Protein AF-0000000071015209 (afdb_homodimer)

Secondary structure (DSSP, 8-state):
------HHHHH-S-GGGEEEEE--SSTTGGGT--TT-EEEEESSSPP-TT-EEEEEETTEEEEEEEEEETTEEEEE-SSTT---EE--TTEEEEEEEEEEEEE--/------HHHHH-S-GGGEEEEE--SSTTGGGT--TT-EEEEESSSPP-TT-EEEEEETTEEEEEEEEEETTEEEEE-SSTT---EE--TTEEEEEEEEEEEEE--

Foldseek 3Di:
DPPDDDPVCVQCVDVVQKDKDADDDCQAPLVPAHHGKIWIWGQPDDDDQQFWFWKAAQNDIDTFGWHQDPNFIKGHGNDPPDDIGTDDPRMGTRTTTRDIGDDDD/DPPDDDVVCVQCVDVVQKDKDADDDCQAPLVPAHHGKIWIWGQPDDDDQQFWFWKQAQNDTDTFGWHQDPNFIKGHGNDPPDDIGTDDPRMGTRTTTRDIGDDDD

pLDDT: mean 95.68, std 7.59, range [41.22, 98.88]

Structure (mmCIF, N/CA/C/O backbone):
data_AF-0000000071015209-model_v1
#
loop_
_entity.id
_entity.type
_entity.pdbx_description
1 polymer 'Peptidase S24/S26A/S26B/S26C domain-containing protein'
#
loop_
_atom_site.group_PDB
_atom_site.id
_atom_site.type_symbol
_atom_site.label_atom_id
_atom_site.label_alt_id
_atom_site.label_comp_id
_atom_site.label_asym_id
_atom_site.label_entity_id
_atom_site.label_seq_id
_atom_site.pdbx_PDB_ins_code
_atom_site.Cartn_x
_atom_site.Cartn_y
_atom_site.Cartn_z
_atom_site.occupancy
_atom_site.B_iso_or_equiv
_atom_site.auth_seq_id
_atom_site.auth_comp_id
_atom_site.auth_asym_id
_atom_site.auth_atom_id
_atom_site.pdbx_PDB_model_num
ATOM 1 N N . MET A 1 1 ? -22.266 -6.984 -15.188 1 41.22 1 MET A N 1
ATOM 2 C CA . MET A 1 1 ? -20.875 -6.848 -15.617 1 41.22 1 MET A CA 1
ATOM 3 C C . MET A 1 1 ? -20.188 -5.715 -14.859 1 41.22 1 MET A C 1
ATOM 5 O O . MET A 1 1 ? -20.656 -4.574 -14.875 1 41.22 1 MET A O 1
ATOM 9 N N . GLU A 1 2 ? -19.547 -6.008 -13.82 1 56.75 2 GLU A N 1
ATOM 10 C CA . GLU A 1 2 ? -19.047 -4.938 -12.969 1 56.75 2 GLU A CA 1
ATOM 11 C C . GLU A 1 2 ? -18.094 -4.027 -13.727 1 56.75 2 GLU A C 1
ATOM 13 O O . GLU A 1 2 ? -17.297 -4.496 -14.547 1 56.75 2 GLU A O 1
ATOM 18 N N . GLU A 1 3 ? -18.5 -2.879 -14.086 1 66.44 3 GLU A N 1
ATOM 19 C CA . GLU A 1 3 ? -17.672 -1.894 -14.773 1 66.44 3 GLU A CA 1
ATOM 20 C C . GLU A 1 3 ? -16.234 -1.954 -14.297 1 66.44 3 GLU A C 1
ATOM 22 O O . GLU A 1 3 ? -15.969 -2.25 -13.125 1 66.44 3 GLU A O 1
ATOM 27 N N . PRO A 1 4 ? -15.375 -2.076 -15.344 1 83.44 4 PRO A N 1
ATOM 28 C CA . PRO A 1 4 ? -13.961 -2.094 -14.961 1 83.44 4 PRO A CA 1
ATOM 29 C C . PRO A 1 4 ? -13.586 -0.939 -14.039 1 83.44 4 PRO A C 1
ATOM 31 O O . PRO A 1 4 ? -14.133 0.16 -14.164 1 83.44 4 PRO A O 1
ATOM 34 N N . ILE A 1 5 ? -12.898 -1.193 -13 1 88.94 5 ILE A N 1
ATOM 35 C CA . ILE A 1 5 ? -12.469 -0.197 -12.023 1 88.94 5 ILE A CA 1
ATOM 36 C C . ILE A 1 5 ? -11.414 0.711 -12.641 1 88.94 5 ILE A C 1
ATOM 38 O O . ILE A 1 5 ? -10.453 0.232 -13.25 1 88.94 5 ILE A O 1
ATOM 42 N N . ASP A 1 6 ? -11.656 1.988 -12.648 1 91.38 6 ASP A N 1
ATOM 43 C CA . ASP A 1 6 ? -10.617 2.982 -12.914 1 91.38 6 ASP A CA 1
ATOM 44 C C . ASP A 1 6 ? -9.797 3.264 -11.664 1 91.38 6 ASP A C 1
ATOM 46 O O . ASP A 1 6 ? -10.219 4.023 -10.789 1 91.38 6 ASP A O 1
ATOM 50 N N . LEU A 1 7 ? -8.617 2.787 -11.633 1 93.62 7 LEU A N 1
ATOM 51 C CA . LEU A 1 7 ? -7.801 2.787 -10.422 1 93.62 7 LEU A CA 1
ATOM 52 C C . LEU A 1 7 ? -7.414 4.207 -10.031 1 93.62 7 LEU A C 1
ATOM 54 O O . LEU A 1 7 ? -7.406 4.547 -8.844 1 93.62 7 LEU A O 1
ATOM 58 N N . GLY A 1 8 ? -7.035 4.992 -11.008 1 93.31 8 GLY A N 1
ATOM 59 C CA . GLY A 1 8 ? -6.707 6.383 -10.727 1 93.31 8 GLY A CA 1
ATOM 60 C C . GLY A 1 8 ? -7.855 7.152 -10.102 1 93.31 8 GLY A C 1
ATOM 61 O O . GLY A 1 8 ? -7.676 7.824 -9.086 1 93.31 8 GLY A O 1
ATOM 62 N N . ALA A 1 9 ? -8.984 7.016 -10.75 1 93.56 9 ALA A N 1
ATOM 63 C CA . ALA A 1 9 ? -10.172 7.703 -10.234 1 93.56 9 ALA A CA 1
ATOM 64 C C . ALA A 1 9 ? -10.562 7.168 -8.867 1 93.56 9 ALA A C 1
ATOM 66 O O . ALA A 1 9 ? -11.039 7.918 -8.008 1 93.56 9 ALA A O 1
ATOM 67 N N . TRP A 1 10 ? -10.383 5.891 -8.711 1 95.44 10 TRP A N 1
ATOM 68 C CA . TRP A 1 10 ? -10.695 5.246 -7.441 1 95.44 10 TRP A CA 1
ATOM 69 C C . TRP A 1 10 ? -9.836 5.82 -6.316 1 95.44 10 TRP A C 1
ATOM 71 O O . TRP A 1 10 ? -10.336 6.078 -5.219 1 95.44 10 TRP A O 1
ATOM 81 N N . LEU A 1 11 ? -8.633 6.125 -6.625 1 95.19 11 LEU A N 1
ATOM 82 C CA . LEU A 1 11 ? -7.688 6.586 -5.617 1 95.19 11 LEU A CA 1
ATOM 83 C C . LEU A 1 11 ? -7.789 8.094 -5.426 1 95.19 11 LEU A C 1
ATOM 85 O O . LEU A 1 11 ? -7.609 8.602 -4.312 1 95.19 11 LEU A O 1
ATOM 89 N N . VAL A 1 12 ? -8.016 8.766 -6.48 1 95 12 VAL A N 1
ATOM 90 C CA . VAL A 1 12 ? -8.016 10.227 -6.461 1 95 12 VAL A CA 1
ATOM 91 C C . VAL A 1 12 ? -9.453 10.742 -6.594 1 95 12 VAL A C 1
ATOM 93 O O . VAL A 1 12 ? -9.883 11.117 -7.688 1 95 12 VAL A O 1
ATOM 96 N N . GLU A 1 13 ? -10.086 10.875 -5.582 1 92.44 13 GLU A N 1
ATOM 97 C CA . GLU A 1 13 ? -11.492 11.25 -5.566 1 92.44 13 GLU A CA 1
ATOM 98 C C . GLU A 1 13 ? -11.68 12.734 -5.863 1 92.44 13 GLU A C 1
ATOM 100 O O . GLU A 1 13 ? -12.664 13.133 -6.48 1 92.44 13 GLU A O 1
ATOM 105 N N . HIS A 1 14 ? -10.805 13.594 -5.41 1 93.88 14 HIS A N 1
ATOM 106 C CA . HIS A 1 14 ? -10.859 15.039 -5.617 1 93.88 14 HIS A CA 1
ATOM 107 C C . HIS A 1 14 ? -9.609 15.539 -6.324 1 93.88 14 HIS A C 1
ATOM 109 O O . HIS A 1 14 ? -8.773 16.203 -5.711 1 93.88 14 HIS A O 1
ATOM 115 N N . PRO A 1 15 ? -9.609 15.375 -7.648 1 94 15 PRO A N 1
ATOM 116 C CA . PRO A 1 15 ? -8.375 15.672 -8.375 1 94 15 PRO A CA 1
ATOM 117 C C . PRO A 1 15 ? -7.945 17.141 -8.242 1 94 15 PRO A C 1
ATOM 119 O O . PRO A 1 15 ? -6.75 17.422 -8.188 1 94 15 PRO A O 1
ATOM 122 N N . ALA A 1 16 ? -8.898 18.016 -8.125 1 94.88 16 ALA A N 1
ATOM 123 C CA . ALA A 1 16 ? -8.586 19.453 -8.078 1 94.88 16 ALA A CA 1
ATOM 124 C C . ALA A 1 16 ? -7.875 19.812 -6.781 1 94.88 16 ALA A C 1
ATOM 126 O O . ALA A 1 16 ? -7.164 20.828 -6.719 1 94.88 16 ALA A O 1
ATOM 127 N N . ALA A 1 17 ? -7.996 19 -5.805 1 96.69 17 ALA A N 1
ATOM 128 C CA . ALA A 1 17 ? -7.43 19.312 -4.492 1 96.69 17 ALA A CA 1
ATOM 129 C C . ALA A 1 17 ? -6.344 18.297 -4.117 1 96.69 17 ALA A C 1
ATOM 131 O O . ALA A 1 17 ? -5.836 18.328 -2.992 1 96.69 17 ALA A O 1
ATOM 132 N N . SER A 1 18 ? -5.98 17.391 -5.043 1 96 18 SER A N 1
ATOM 133 C CA . SER A 1 18 ? -5.098 16.281 -4.707 1 96 18 SER A CA 1
ATOM 134 C C . SER A 1 18 ? -3.797 16.344 -5.496 1 96 18 SER A C 1
ATOM 136 O O . SER A 1 18 ? -3.779 16.812 -6.637 1 96 18 SER A O 1
ATOM 138 N N . TYR A 1 19 ? -2.775 15.875 -4.887 1 96.06 19 TYR A N 1
ATOM 139 C CA . TYR A 1 19 ? -1.439 15.805 -5.469 1 96.06 19 TYR A CA 1
ATOM 140 C C . TYR A 1 19 ? -0.81 14.438 -5.227 1 96.06 19 TYR A C 1
ATOM 142 O O . TYR A 1 19 ? -1.048 13.812 -4.188 1 96.06 19 TYR A O 1
ATOM 150 N N . ILE A 1 20 ? -0.01 14.039 -6.176 1 97.31 20 ILE A N 1
ATOM 151 C CA . ILE A 1 20 ? 0.714 12.781 -6.043 1 97.31 20 ILE A CA 1
ATOM 152 C C . ILE A 1 20 ? 2.172 13.055 -5.684 1 97.31 20 ILE A C 1
ATOM 154 O O . ILE A 1 20 ? 2.812 13.922 -6.285 1 97.31 20 ILE A O 1
ATOM 158 N N . MET A 1 21 ? 2.635 12.352 -4.68 1 97 21 MET A N 1
ATOM 159 C CA . MET A 1 21 ? 4.016 12.516 -4.242 1 97 21 MET A CA 1
ATOM 160 C C . MET A 1 21 ? 4.691 11.164 -4.047 1 97 21 MET A C 1
ATOM 162 O O . MET A 1 21 ? 4.02 10.164 -3.764 1 97 21 MET A O 1
ATOM 166 N N . ARG A 1 22 ? 5.992 11.172 -4.168 1 97.38 22 ARG A N 1
ATOM 167 C CA . ARG A 1 22 ? 6.758 9.961 -3.918 1 97.38 22 ARG A CA 1
ATOM 168 C C . ARG A 1 22 ? 7.324 9.953 -2.502 1 97.38 22 ARG A C 1
ATOM 170 O O . ARG A 1 22 ? 7.918 10.938 -2.059 1 97.38 22 ARG A O 1
ATOM 177 N N . VAL A 1 23 ? 7.051 8.852 -1.841 1 98.25 23 VAL A N 1
ATOM 178 C CA . VAL A 1 23 ? 7.535 8.695 -0.474 1 98.25 23 VAL A CA 1
ATOM 179 C C . VAL A 1 23 ? 9.055 8.531 -0.479 1 98.25 23 VAL A C 1
ATOM 181 O O . VAL A 1 23 ? 9.602 7.812 -1.315 1 98.25 23 VAL A O 1
ATOM 184 N N . GLU A 1 24 ? 9.617 9.234 0.373 1 97.25 24 GLU A N 1
ATOM 185 C CA . GLU A 1 24 ? 11.055 9.102 0.582 1 97.25 24 GLU A CA 1
ATOM 186 C C . GLU A 1 24 ? 11.367 8.688 2.018 1 97.25 24 GLU A C 1
ATOM 188 O O . GLU A 1 24 ? 10.969 9.367 2.965 1 97.25 24 GLU A O 1
ATOM 193 N N . GLY A 1 25 ? 12.078 7.547 2.145 1 96.94 25 GLY A N 1
ATOM 194 C CA . GLY A 1 25 ? 12.492 7.09 3.459 1 96.94 25 GLY A CA 1
ATOM 195 C C . GLY A 1 25 ? 11.625 5.98 4.012 1 96.94 25 GLY A C 1
ATOM 196 O O . GLY A 1 25 ? 10.766 5.445 3.301 1 96.94 25 GLY A O 1
ATOM 197 N N . GLN A 1 26 ? 11.891 5.629 5.34 1 97.12 26 GLN A N 1
ATOM 198 C CA . GLN A 1 26 ? 11.281 4.426 5.883 1 97.12 26 GLN A CA 1
ATOM 199 C C . GLN A 1 26 ? 10.5 4.73 7.16 1 97.12 26 GLN A C 1
ATOM 201 O O . GLN A 1 26 ? 10.141 3.82 7.91 1 97.12 26 GLN A O 1
ATOM 206 N N . SER A 1 27 ? 10.25 5.984 7.359 1 98.38 27 SER A N 1
ATOM 207 C CA . SER A 1 27 ? 9.703 6.375 8.656 1 98.38 27 SER A CA 1
ATOM 208 C C . SER A 1 27 ? 8.266 5.879 8.812 1 98.38 27 SER A C 1
ATOM 210 O O . SER A 1 27 ? 7.727 5.879 9.922 1 98.38 27 SER A O 1
ATOM 212 N N . MET A 1 28 ? 7.652 5.438 7.777 1 98 28 MET A N 1
ATOM 213 C CA . MET A 1 28 ? 6.254 5.02 7.824 1 98 28 MET A CA 1
ATOM 214 C C . MET A 1 28 ? 6.113 3.549 7.457 1 98 28 MET A C 1
ATOM 216 O O . MET A 1 28 ? 5.004 3.061 7.246 1 98 28 MET A O 1
ATOM 220 N N . ALA A 1 29 ? 7.172 2.785 7.477 1 96.44 29 ALA A N 1
ATOM 221 C CA . ALA A 1 29 ? 7.195 1.404 7 1 96.44 29 ALA A CA 1
ATOM 222 C C . ALA A 1 29 ? 6.355 0.501 7.898 1 96.44 29 ALA A C 1
ATOM 224 O O . ALA A 1 29 ? 5.805 -0.504 7.441 1 96.44 29 ALA A O 1
ATOM 225 N N . GLY A 1 30 ? 6.176 0.89 9.125 1 94.94 30 GLY A N 1
ATOM 226 C CA . GLY A 1 30 ? 5.426 0.085 10.078 1 94.94 30 GLY A CA 1
ATOM 227 C C . GLY A 1 30 ? 3.953 -0.027 9.734 1 94.94 30 GLY A C 1
ATOM 228 O O . GLY A 1 30 ? 3.266 -0.927 10.219 1 94.94 30 GLY A O 1
ATOM 229 N N . VAL A 1 31 ? 3.475 0.908 8.906 1 94.44 31 VAL A N 1
ATOM 230 C CA . VAL A 1 31 ? 2.072 0.863 8.508 1 94.44 31 VAL A CA 1
ATOM 231 C C . VAL A 1 31 ? 1.97 0.551 7.016 1 94.44 31 VAL A C 1
ATOM 233 O O . VAL A 1 31 ? 0.932 0.792 6.395 1 94.44 31 VAL A O 1
ATOM 236 N N . GLY A 1 32 ? 3.035 0.154 6.469 1 94.12 32 GLY A N 1
ATOM 237 C CA . GLY A 1 32 ? 3.01 -0.34 5.102 1 94.12 32 GLY A CA 1
ATOM 238 C C . GLY A 1 32 ? 3.217 0.751 4.066 1 94.12 32 GLY A C 1
ATOM 239 O O . GLY A 1 32 ? 2.854 0.587 2.9 1 94.12 32 GLY A O 1
ATOM 240 N N . ILE A 1 33 ? 3.627 1.889 4.391 1 97.62 33 ILE A N 1
ATOM 241 C CA . ILE A 1 33 ? 4.031 2.934 3.457 1 97.62 33 ILE A CA 1
ATOM 242 C C . ILE A 1 33 ? 5.551 2.926 3.303 1 97.62 33 ILE A C 1
ATOM 244 O O . ILE A 1 33 ? 6.277 3.281 4.234 1 97.62 33 ILE A O 1
ATOM 248 N N . ASN A 1 34 ? 5.992 2.535 2.121 1 96.94 34 ASN A N 1
ATOM 249 C CA . ASN A 1 34 ? 7.41 2.246 1.909 1 96.94 34 ASN A CA 1
ATOM 250 C C . ASN A 1 34 ? 8.078 3.32 1.057 1 96.94 34 ASN A C 1
ATOM 252 O O . ASN A 1 34 ? 7.398 4.086 0.371 1 96.94 34 ASN A O 1
ATOM 256 N N . ASP A 1 35 ? 9.406 3.293 1.214 1 97.75 35 ASP A N 1
ATOM 257 C CA . ASP A 1 35 ? 10.195 4.145 0.331 1 97.75 35 ASP A CA 1
ATOM 258 C C . ASP A 1 35 ? 9.852 3.887 -1.134 1 97.75 35 ASP A C 1
ATOM 260 O O . ASP A 1 35 ? 9.75 2.734 -1.561 1 97.75 35 ASP A O 1
ATOM 264 N N . GLY A 1 36 ? 9.586 4.961 -1.889 1 97.25 36 GLY A N 1
ATOM 265 C CA . GLY A 1 36 ? 9.312 4.852 -3.312 1 97.25 36 GLY A CA 1
ATOM 266 C C . GLY A 1 36 ? 7.84 4.723 -3.635 1 97.25 36 GLY A C 1
ATOM 267 O O . GLY A 1 36 ? 7.43 4.895 -4.785 1 97.25 36 GLY A O 1
ATOM 268 N N . ASP A 1 37 ? 6.977 4.426 -2.604 1 97.94 37 ASP A N 1
ATOM 269 C CA . ASP A 1 37 ? 5.531 4.418 -2.822 1 97.94 37 ASP A CA 1
ATOM 270 C C . ASP A 1 37 ? 5.047 5.77 -3.338 1 97.94 37 ASP A C 1
ATOM 272 O O . ASP A 1 37 ? 5.695 6.793 -3.119 1 97.94 37 ASP A O 1
ATOM 276 N N . LEU A 1 38 ? 3.961 5.75 -4.094 1 98.25 38 LEU A N 1
ATOM 277 C CA . LEU A 1 38 ? 3.26 7 -4.367 1 98.25 38 LEU A CA 1
ATOM 278 C C . LEU A 1 38 ? 2.096 7.191 -3.4 1 98.25 38 LEU A C 1
ATOM 280 O O . LEU A 1 38 ? 1.415 6.23 -3.043 1 98.25 38 LEU A O 1
ATOM 284 N N . ILE A 1 39 ? 1.934 8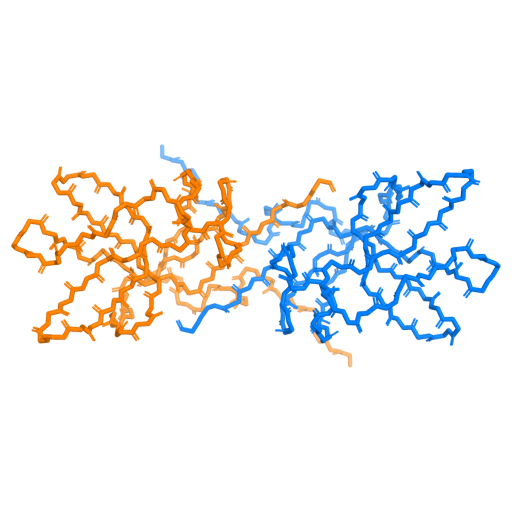.398 -2.979 1 98.31 39 ILE A N 1
ATOM 285 C CA . ILE A 1 39 ? 0.805 8.742 -2.119 1 98.31 39 ILE A CA 1
ATOM 286 C C . ILE A 1 39 ? -0.043 9.82 -2.789 1 98.31 39 ILE A C 1
ATOM 288 O O . ILE A 1 39 ? 0.469 10.625 -3.57 1 98.31 39 ILE A O 1
ATOM 292 N N . VAL A 1 40 ? -1.309 9.766 -2.557 1 98.31 40 VAL A N 1
ATOM 293 C CA . VAL A 1 40 ? -2.244 10.82 -2.934 1 98.31 40 VAL A CA 1
ATOM 294 C C . VAL A 1 40 ? -2.506 11.734 -1.735 1 98.31 40 VAL A C 1
ATOM 296 O O . VAL A 1 40 ? -2.986 11.281 -0.695 1 98.31 40 VAL A O 1
ATOM 299 N N . VAL A 1 41 ? -2.189 12.992 -1.882 1 98.38 41 VAL A N 1
ATOM 300 C CA . VAL A 1 41 ? -2.332 13.969 -0.804 1 98.38 41 VAL A CA 1
ATOM 301 C C . VAL A 1 41 ? -3.471 14.93 -1.125 1 98.38 41 VAL A C 1
ATOM 303 O O . VAL A 1 41 ? -3.463 15.586 -2.172 1 98.38 41 VAL A O 1
ATOM 306 N N . ASN A 1 42 ? -4.457 14.961 -0.294 1 98.5 42 ASN A N 1
ATOM 307 C CA . ASN A 1 42 ? -5.586 15.875 -0.427 1 98.5 42 ASN A CA 1
ATOM 308 C C . ASN A 1 42 ? -5.422 17.094 0.47 1 98.5 42 ASN A C 1
ATOM 310 O O . ASN A 1 42 ? -5.426 16.984 1.696 1 98.5 42 ASN A O 1
ATOM 314 N N . ARG A 1 43 ? -5.309 18.219 -0.051 1 97.56 43 ARG A N 1
ATOM 315 C CA . ARG A 1 43 ? -5.047 19.453 0.693 1 97.56 43 ARG A CA 1
ATOM 316 C C . ARG A 1 43 ? -6.336 20.031 1.261 1 97.56 43 ARG A C 1
ATOM 318 O O . ARG A 1 43 ? -6.297 20.906 2.133 1 97.56 43 ARG A O 1
ATOM 325 N N . ALA A 1 44 ? -7.434 19.578 0.7 1 97.62 44 ALA A N 1
ATOM 326 C CA . ALA A 1 44 ? -8.719 20.109 1.144 1 97.62 44 ALA A CA 1
ATOM 327 C C . ALA A 1 44 ? -9.242 19.359 2.355 1 97.62 44 ALA A C 1
ATOM 329 O O . ALA A 1 44 ? -10.141 19.828 3.057 1 97.62 44 ALA A O 1
ATOM 330 N N . LYS A 1 45 ? -8.789 18.188 2.566 1 97.69 45 LYS A N 1
ATOM 331 C CA . LYS A 1 45 ? -9.242 17.359 3.684 1 97.69 45 LYS A CA 1
ATOM 332 C C . LYS A 1 45 ? -8.656 17.844 5.004 1 97.69 45 LYS A C 1
ATOM 334 O O . LYS A 1 45 ? -7.457 18.125 5.094 1 97.69 45 LYS A O 1
ATOM 339 N N . LYS A 1 46 ? -9.469 18.031 6.008 1 97.56 46 LYS A N 1
ATOM 340 C CA . LYS A 1 46 ? -9.031 18.484 7.324 1 97.56 46 LYS A CA 1
ATOM 341 C C . LYS A 1 46 ? -8.203 17.422 8.031 1 97.56 46 LYS A C 1
ATOM 343 O O . LYS A 1 46 ? -8.648 16.281 8.195 1 97.56 46 LYS A O 1
ATOM 348 N N . PRO A 1 47 ? -7.031 17.812 8.43 1 98.25 47 PRO A N 1
ATOM 349 C CA . PRO A 1 47 ? -6.23 16.844 9.195 1 98.25 47 PRO A CA 1
ATOM 350 C C . PRO A 1 47 ? -6.805 16.562 10.578 1 98.25 47 PRO A C 1
ATOM 352 O O . PRO A 1 47 ? -7.062 17.5 11.344 1 98.25 47 PRO A O 1
ATOM 355 N N . ARG A 1 48 ? -7.02 15.359 10.875 1 98.12 48 ARG A N 1
ATOM 356 C CA . ARG A 1 48 ? -7.488 14.93 12.188 1 98.12 48 ARG A CA 1
ATOM 357 C C . ARG A 1 48 ? -6.527 13.93 12.812 1 98.12 48 ARG A C 1
ATOM 359 O O . AR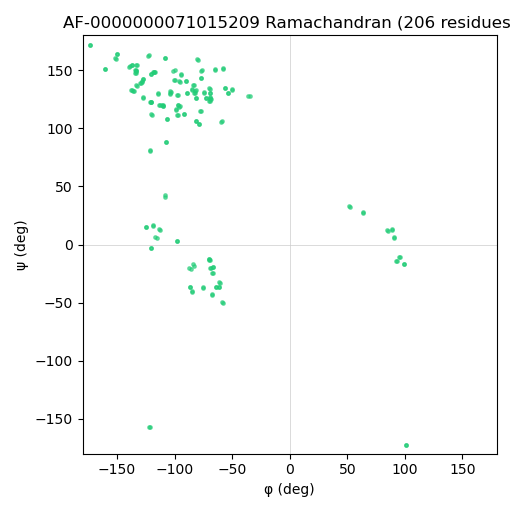G A 1 48 ? -5.727 13.305 12.109 1 98.12 48 ARG A O 1
ATOM 366 N N . SER A 1 49 ? -6.727 13.805 14.148 1 98.31 49 SER A N 1
ATOM 367 C CA . SER A 1 49 ? -5.895 12.82 14.844 1 98.31 49 SER A CA 1
ATOM 368 C C . SER A 1 49 ? -6.039 11.438 14.219 1 98.31 49 SER A C 1
ATOM 370 O O . SER A 1 49 ? -7.148 11 13.914 1 98.31 49 SER A O 1
ATOM 372 N N . GLY A 1 50 ? -4.938 10.773 14.008 1 98.19 50 GLY A N 1
ATOM 373 C CA . GLY A 1 50 ? -4.93 9.461 13.391 1 98.19 50 GLY A CA 1
ATOM 374 C C . GLY A 1 50 ? -4.59 9.5 11.906 1 98.19 50 GLY A C 1
ATOM 375 O O . GLY A 1 50 ? -4.184 8.484 11.336 1 98.19 50 GLY A O 1
ATOM 376 N N . ALA A 1 51 ? -4.68 10.664 11.273 1 98.62 51 ALA A N 1
ATOM 377 C CA . ALA A 1 51 ? -4.438 10.797 9.836 1 98.62 51 ALA A CA 1
ATOM 378 C C . ALA A 1 51 ? -2.943 10.781 9.531 1 98.62 51 ALA A C 1
ATOM 380 O O . ALA A 1 51 ? -2.137 11.266 10.328 1 98.62 51 ALA A O 1
ATOM 381 N N . VAL A 1 52 ? -2.648 10.172 8.445 1 98.81 52 VAL A N 1
ATOM 382 C CA . VAL A 1 52 ? -1.312 10.352 7.887 1 98.81 52 VAL A CA 1
ATOM 383 C C . VAL A 1 52 ? -1.254 11.648 7.09 1 98.81 52 VAL A C 1
ATOM 385 O O . VAL A 1 52 ? -2.141 11.93 6.281 1 98.81 52 VAL A O 1
ATOM 388 N N . VAL A 1 53 ? -0.166 12.469 7.355 1 98.88 53 VAL A N 1
ATOM 389 C CA . VAL A 1 53 ? -0.125 13.797 6.754 1 98.88 53 VAL A CA 1
ATOM 390 C C . VAL A 1 53 ? 1.259 14.055 6.16 1 98.88 53 VAL A C 1
ATOM 392 O O . VAL A 1 53 ? 2.246 13.453 6.594 1 98.88 53 VAL A O 1
ATOM 395 N N . VAL A 1 54 ? 1.251 14.836 5.164 1 98.75 54 VAL A N 1
ATOM 396 C CA . VAL A 1 54 ? 2.469 15.523 4.746 1 98.75 54 VAL A CA 1
ATOM 397 C C . VAL A 1 54 ? 2.586 16.859 5.473 1 98.75 54 VAL A C 1
ATOM 399 O O . VAL A 1 54 ? 1.634 17.641 5.496 1 98.75 54 VAL A O 1
ATOM 402 N N . ALA A 1 55 ? 3.75 17.094 6.055 1 98.75 55 ALA A N 1
ATOM 403 C CA . ALA A 1 55 ? 3.971 18.344 6.793 1 98.75 55 ALA A CA 1
ATOM 404 C C . ALA A 1 55 ? 5.309 18.969 6.418 1 98.75 55 ALA A C 1
ATOM 406 O O . ALA A 1 55 ? 6.23 18.281 5.992 1 98.75 55 ALA A O 1
ATOM 407 N N . LEU A 1 56 ? 5.363 20.25 6.484 1 98.12 56 LEU A N 1
ATOM 408 C CA . LEU A 1 56 ? 6.609 21 6.395 1 98.12 56 LEU A CA 1
ATOM 409 C C . LEU A 1 56 ? 7.156 21.312 7.781 1 98.12 56 LEU A C 1
ATOM 411 O O . LEU A 1 56 ? 6.477 21.953 8.594 1 98.12 56 LEU A O 1
ATOM 415 N N . VAL A 1 57 ? 8.359 20.797 8.047 1 97.5 57 VAL A N 1
ATOM 416 C CA . VAL A 1 57 ? 9.016 21 9.336 1 97.5 57 VAL A CA 1
ATOM 417 C C . VAL A 1 57 ? 10.359 21.703 9.125 1 97.5 57 VAL A C 1
ATOM 419 O O . VAL A 1 57 ? 11.297 21.109 8.578 1 97.5 57 VAL A O 1
ATOM 422 N N . HIS A 1 58 ? 10.414 22.922 9.586 1 94.06 58 HIS A N 1
ATOM 423 C CA . HIS A 1 58 ? 11.609 23.734 9.375 1 94.06 58 HIS A CA 1
ATOM 424 C C . HIS A 1 58 ? 12.016 23.75 7.902 1 94.06 58 HIS A C 1
ATOM 426 O O . HIS A 1 58 ? 13.188 23.547 7.57 1 94.06 58 HIS A O 1
ATOM 432 N N . GLY A 1 59 ? 11.031 23.688 7.055 1 91.31 59 GLY A N 1
ATOM 433 C CA . GLY A 1 59 ? 11.258 23.812 5.625 1 91.31 59 GLY A CA 1
ATOM 434 C C . GLY A 1 59 ? 11.398 22.484 4.922 1 91.31 59 GLY A C 1
ATOM 435 O O . GLY A 1 59 ? 11.445 22.422 3.689 1 91.31 59 GLY A O 1
ATOM 436 N N . ASP A 1 60 ? 11.508 21.453 5.727 1 95.25 60 ASP A N 1
ATOM 437 C CA . ASP A 1 60 ? 11.641 20.125 5.133 1 95.25 60 ASP A CA 1
ATOM 438 C C . ASP A 1 60 ? 10.312 19.375 5.152 1 95.25 60 ASP A C 1
ATOM 440 O O . ASP A 1 60 ? 9.562 19.453 6.129 1 95.25 60 ASP A O 1
ATOM 444 N N . ARG A 1 61 ? 10.062 18.672 4.117 1 97.12 61 ARG A N 1
ATOM 445 C CA . ARG A 1 61 ? 8.82 17.891 4.02 1 97.12 61 ARG A CA 1
ATOM 446 C C . ARG A 1 61 ? 8.953 16.562 4.734 1 97.12 61 ARG A C 1
ATOM 448 O O . ARG A 1 61 ? 9.992 15.898 4.648 1 97.12 61 ARG A O 1
ATOM 455 N N . THR A 1 62 ? 7.922 16.156 5.477 1 98.12 62 THR A N 1
ATOM 456 C CA . THR A 1 62 ? 7.922 14.867 6.145 1 98.12 62 THR A CA 1
ATOM 457 C C . THR A 1 62 ? 6.543 14.211 6.059 1 98.12 62 THR A C 1
ATOM 459 O O . THR A 1 62 ? 5.539 14.898 5.855 1 98.12 62 THR A O 1
ATOM 462 N N . LEU A 1 63 ? 6.535 12.953 6.102 1 98.81 63 LEU A N 1
ATOM 463 C CA . LEU A 1 63 ? 5.34 12.117 6.16 1 98.81 63 LEU A CA 1
ATOM 464 C C . LEU A 1 63 ? 5.211 11.445 7.527 1 98.81 63 LEU A C 1
ATOM 466 O O . LEU A 1 63 ? 6.117 10.734 7.961 1 98.81 63 LEU A O 1
ATOM 470 N N . LYS A 1 64 ? 4.129 11.711 8.258 1 98.81 64 LYS A N 1
ATOM 471 C CA . LYS A 1 64 ? 3.943 11.188 9.609 1 98.81 64 LYS A CA 1
ATOM 472 C C . LYS A 1 64 ? 2.463 10.992 9.922 1 98.81 64 LYS A C 1
ATOM 474 O O . LYS A 1 64 ? 1.598 11.508 9.211 1 98.81 64 LYS A O 1
ATOM 479 N N . ARG A 1 65 ? 2.227 10.258 10.922 1 98.81 65 ARG A N 1
ATOM 480 C CA . ARG A 1 65 ? 0.888 10.195 11.5 1 98.81 65 ARG A CA 1
ATOM 481 C C . ARG A 1 65 ? 0.645 11.359 12.453 1 98.81 65 ARG A C 1
ATOM 483 O O . ARG A 1 65 ? 1.473 11.641 13.32 1 98.81 65 ARG A O 1
ATOM 490 N N . LEU A 1 66 ? -0.491 12.039 12.266 1 98.88 66 LEU A N 1
ATOM 491 C CA . LEU A 1 66 ? -0.908 13.086 13.188 1 98.88 66 LEU A CA 1
ATOM 492 C C . LEU A 1 66 ? -1.594 12.492 14.414 1 98.88 66 LEU A C 1
ATOM 494 O O . LEU A 1 66 ? -2.494 11.656 14.281 1 98.88 66 LEU A O 1
ATOM 498 N N . ARG A 1 67 ? -1.116 12.844 15.555 1 98.75 67 ARG A N 1
ATOM 499 C CA . ARG A 1 67 ? -1.732 12.398 16.797 1 98.75 67 ARG A CA 1
ATOM 500 C C . ARG A 1 67 ? -2.008 13.578 17.719 1 98.75 67 ARG A C 1
ATOM 502 O O . ARG A 1 67 ? -1.199 14.508 17.812 1 98.75 67 ARG A O 1
ATOM 509 N N . TYR A 1 68 ? -3.115 13.5 18.344 1 98.56 68 TYR A N 1
ATOM 510 C CA . TYR A 1 68 ? -3.445 14.477 19.375 1 98.56 68 TYR A CA 1
ATOM 511 C C . TYR A 1 68 ? -3.346 13.852 20.766 1 98.56 68 TYR A C 1
ATOM 513 O O . TYR A 1 68 ? -4.176 13.016 21.141 1 98.56 68 TYR A O 1
ATOM 521 N N . VAL A 1 69 ? -2.346 14.227 21.484 1 97.06 69 VAL A N 1
ATOM 522 C CA . VAL A 1 69 ? -2.062 13.688 22.812 1 97.06 69 VAL A CA 1
ATOM 523 C C . VAL A 1 69 ? -1.671 14.812 23.766 1 97.06 69 VAL A C 1
ATOM 525 O O . VAL A 1 69 ? -0.837 15.656 23.422 1 97.06 69 VAL A O 1
ATOM 528 N N . GLY A 1 70 ? -2.266 14.812 24.938 1 96.62 70 GLY A N 1
ATOM 529 C CA . GLY A 1 70 ? -1.905 15.797 25.938 1 96.62 70 GLY A CA 1
ATOM 530 C C . GLY A 1 70 ? -2.225 17.219 25.516 1 96.62 70 GLY A C 1
ATOM 531 O O . GLY A 1 70 ? -1.442 18.141 25.766 1 96.62 70 GLY A O 1
ATOM 532 N N . GLY A 1 71 ? -3.092 17.391 24.766 1 97.06 71 GLY A N 1
ATOM 533 C CA . GLY A 1 71 ? -3.531 18.719 24.375 1 97.06 71 GLY A CA 1
ATOM 534 C C . GLY A 1 71 ? -2.711 19.297 23.234 1 97.06 71 GLY A C 1
ATOM 535 O O . GLY A 1 71 ? -2.781 20.5 22.984 1 97.06 71 GLY A O 1
ATOM 536 N N . ARG A 1 72 ? -1.939 18.406 22.656 1 97.88 72 ARG A N 1
ATOM 537 C CA . ARG A 1 72 ? -1.087 18.859 21.562 1 97.88 72 ARG A CA 1
ATOM 538 C C . ARG A 1 72 ? -1.094 17.875 20.406 1 97.88 72 ARG A C 1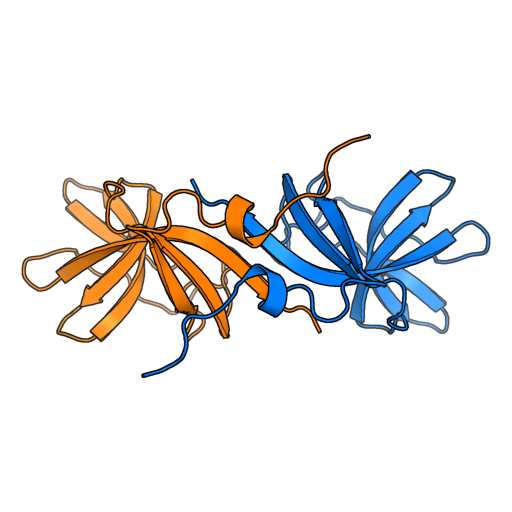
ATOM 540 O O . ARG A 1 72 ? -1.362 16.688 20.609 1 97.88 72 ARG A O 1
ATOM 547 N N . HIS A 1 73 ? -0.799 18.484 19.234 1 98.5 73 HIS A N 1
ATOM 548 C CA . HIS A 1 73 ? -0.605 17.625 18.062 1 98.5 73 HIS A CA 1
ATOM 549 C C . HIS A 1 73 ? 0.855 17.219 17.922 1 98.5 73 HIS A C 1
ATOM 551 O O . HIS A 1 73 ? 1.761 18.016 18.172 1 98.5 73 HIS A O 1
ATOM 557 N N . TRP A 1 74 ? 0.979 16 17.547 1 98.88 74 TRP A N 1
ATOM 558 C CA . TRP A 1 74 ? 2.291 15.414 17.281 1 98.88 74 TRP A CA 1
ATOM 559 C C . TRP A 1 74 ? 2.328 14.758 15.898 1 98.88 74 TRP A C 1
ATOM 561 O O . TRP A 1 74 ? 1.323 14.211 15.438 1 98.88 74 TRP A O 1
ATOM 571 N N . LEU A 1 75 ? 3.434 14.867 15.219 1 98.81 75 LEU A N 1
ATOM 572 C CA . LEU A 1 75 ? 3.748 14.055 14.047 1 98.81 75 LEU A CA 1
ATOM 573 C C . LEU A 1 75 ? 4.527 12.805 14.453 1 98.81 75 LEU A C 1
ATOM 575 O O . LEU A 1 75 ? 5.688 12.898 14.859 1 98.81 75 LEU A O 1
ATOM 579 N N . VAL A 1 76 ? 3.914 11.703 14.312 1 98.75 76 VAL A N 1
ATOM 580 C CA . VAL A 1 76 ? 4.461 10.469 14.867 1 98.75 76 VAL A CA 1
ATOM 581 C C . VAL A 1 76 ? 4.871 9.523 13.742 1 98.75 76 VAL A C 1
ATOM 583 O O . VAL A 1 76 ? 4.047 9.172 12.891 1 98.75 76 VAL A O 1
ATOM 586 N N . PRO A 1 77 ? 6.164 9.133 13.664 1 98.69 77 PRO A N 1
ATOM 587 C CA . PRO A 1 77 ? 6.562 8.094 12.711 1 98.69 77 PRO A CA 1
ATOM 588 C C . PRO A 1 77 ? 5.945 6.734 13.023 1 98.69 77 PRO A C 1
ATOM 590 O O . PRO A 1 77 ? 5.559 6.48 14.164 1 98.69 77 PRO A O 1
ATOM 593 N N . GLU A 1 78 ? 5.73 5.934 11.984 1 97.44 78 GLU A N 1
ATOM 594 C CA . GLU A 1 78 ? 5.215 4.582 12.164 1 97.44 78 GLU A CA 1
ATOM 595 C C . GLU A 1 78 ? 6.297 3.539 11.891 1 97.44 78 GLU A C 1
ATOM 597 O O . GLU A 1 78 ? 6.062 2.578 11.148 1 97.44 78 GLU A O 1
ATOM 602 N N . ALA A 1 79 ? 7.5 3.754 12.352 1 97.44 79 ALA A N 1
ATOM 603 C CA . ALA A 1 79 ? 8.648 2.848 12.328 1 97.44 79 ALA A CA 1
ATOM 604 C C . ALA A 1 79 ? 9.594 3.131 13.484 1 97.44 79 ALA A C 1
ATOM 606 O O . ALA A 1 79 ? 9.602 4.234 14.031 1 97.44 79 ALA A O 1
ATOM 607 N N . ASP A 1 80 ? 10.367 2.189 13.766 1 96.06 80 ASP A N 1
ATOM 608 C CA . ASP A 1 80 ? 11.336 2.354 14.852 1 96.06 80 ASP A CA 1
ATOM 609 C C . ASP A 1 80 ? 12.523 3.211 14.406 1 96.06 80 ASP A C 1
ATOM 611 O O . ASP A 1 80 ? 12.867 3.229 13.227 1 96.06 80 ASP A O 1
ATOM 615 N N . GLY A 1 81 ? 13.039 3.895 15.359 1 96.75 81 GLY A N 1
ATOM 616 C CA . GLY A 1 81 ? 14.273 4.617 15.078 1 96.75 81 GLY A CA 1
ATOM 617 C C . GLY A 1 81 ? 14.031 6.035 14.586 1 96.75 81 GLY A C 1
ATOM 618 O O . GLY A 1 81 ? 14.953 6.699 14.117 1 96.75 81 GLY A O 1
ATOM 619 N N . PHE A 1 82 ? 12.836 6.441 14.609 1 97.44 82 PHE A N 1
ATOM 620 C CA . PHE A 1 82 ? 12.484 7.793 14.188 1 97.44 82 PHE A CA 1
ATOM 621 C C . PHE A 1 82 ? 11.859 8.57 15.344 1 97.44 82 PHE A C 1
ATOM 623 O O . PHE A 1 82 ? 11.133 8.008 16.156 1 97.44 82 PHE A O 1
ATOM 630 N N . ASP A 1 83 ? 12.07 9.852 15.352 1 96.5 83 ASP A N 1
ATOM 631 C CA . ASP A 1 83 ? 11.562 10.68 16.438 1 96.5 83 ASP A CA 1
ATOM 632 C C . ASP A 1 83 ? 10.203 11.281 16.078 1 96.5 83 ASP A C 1
ATOM 634 O O . ASP A 1 83 ? 9.945 11.57 14.906 1 96.5 83 ASP A O 1
ATOM 638 N N . GLN A 1 84 ? 9.445 11.406 17.109 1 98.12 84 GLN A N 1
ATOM 639 C CA . GLN A 1 84 ? 8.234 12.195 16.906 1 98.12 84 GLN A CA 1
ATOM 640 C C . GLN A 1 84 ? 8.531 13.688 16.969 1 98.12 84 GLN A C 1
ATOM 642 O O . GLN A 1 84 ? 9.562 14.102 17.516 1 98.12 84 GLN A O 1
ATOM 647 N N . ILE A 1 85 ? 7.648 14.477 16.406 1 98.31 85 ILE A N 1
ATOM 648 C CA . ILE A 1 85 ? 7.852 15.914 16.297 1 98.31 85 ILE A CA 1
ATOM 649 C C . ILE A 1 85 ? 6.633 16.641 16.859 1 98.31 85 ILE A C 1
ATOM 651 O O . ILE A 1 85 ? 5.5 16.375 16.469 1 98.31 85 ILE A O 1
ATOM 655 N N . LEU A 1 86 ? 6.816 17.547 17.781 1 98.44 86 LEU A N 1
ATOM 656 C CA . LEU A 1 86 ? 5.738 18.391 18.266 1 98.44 86 LEU A CA 1
ATOM 657 C C . LEU A 1 86 ? 5.293 19.375 17.188 1 98.44 86 LEU A C 1
ATOM 659 O O . LEU A 1 86 ? 6.129 20 16.531 1 98.44 86 LEU A O 1
ATOM 663 N N . VAL A 1 87 ? 3.977 19.422 16.984 1 98.38 87 VAL A N 1
ATOM 664 C CA . VAL A 1 87 ? 3.455 20.422 16.047 1 98.38 87 VAL A CA 1
ATOM 665 C C . VAL A 1 87 ? 3.395 21.781 16.719 1 98.38 87 VAL A C 1
ATOM 667 O O . VAL A 1 87 ? 2.529 22.031 17.562 1 98.38 87 VAL A O 1
ATOM 670 N N . ASP A 1 88 ? 4.32 22.609 16.375 1 97.31 88 ASP A N 1
ATOM 671 C CA . ASP A 1 88 ? 4.355 23.969 16.891 1 97.31 88 ASP A CA 1
ATOM 672 C C . ASP A 1 88 ? 4.316 25 15.766 1 97.31 88 ASP A C 1
ATOM 674 O O . ASP A 1 88 ? 3.785 24.719 14.688 1 97.31 88 ASP A O 1
ATOM 678 N N . GLU A 1 89 ? 4.77 26.172 15.992 1 96.38 89 GLU A N 1
ATOM 679 C CA . GLU A 1 89 ? 4.66 27.266 15.023 1 96.38 89 GLU A CA 1
ATOM 680 C C . GLU A 1 89 ? 5.574 27.031 13.828 1 96.38 89 GLU A C 1
ATOM 682 O O . GLU A 1 89 ? 5.445 27.688 12.797 1 96.38 89 GLU A O 1
ATOM 687 N N . HIS A 1 90 ? 6.465 26.094 13.961 1 96.5 90 HIS A N 1
ATOM 688 C CA . HIS A 1 90 ? 7.418 25.828 12.891 1 96.5 90 HIS A CA 1
ATOM 689 C C . HIS A 1 90 ? 6.965 24.656 12.031 1 96.5 90 HIS A C 1
ATOM 691 O O . HIS A 1 90 ? 7.68 24.234 11.125 1 96.5 90 HIS A O 1
ATOM 697 N N . VAL A 1 91 ? 5.832 24.156 12.336 1 98.19 91 VAL A N 1
ATOM 698 C CA . VAL A 1 91 ? 5.285 23 11.609 1 98.19 91 VAL A CA 1
ATOM 699 C C . VAL A 1 91 ? 4.023 23.422 10.867 1 98.19 91 VAL A C 1
ATOM 701 O O . VAL A 1 91 ? 3.15 24.094 11.43 1 98.19 91 VAL A O 1
ATOM 704 N N . GLU A 1 92 ? 3.945 23.109 9.586 1 97.81 92 GLU A N 1
ATOM 705 C CA . GLU A 1 92 ? 2.748 23.312 8.781 1 97.81 92 GLU A CA 1
ATOM 706 C C . GLU A 1 92 ? 2.244 21.984 8.195 1 97.81 92 GLU A C 1
ATOM 708 O O . GLU A 1 92 ? 2.994 21.266 7.535 1 97.81 92 GLU A O 1
ATOM 713 N N . ILE A 1 93 ? 1.043 21.656 8.477 1 98.31 93 ILE A N 1
ATOM 714 C CA . ILE A 1 93 ? 0.425 20.5 7.84 1 98.31 93 ILE A CA 1
ATOM 715 C C . ILE A 1 93 ? -0.004 20.859 6.418 1 98.31 93 ILE A C 1
ATOM 717 O O . ILE A 1 93 ? -0.879 21.719 6.23 1 98.31 93 ILE A O 1
ATOM 721 N N . TRP A 1 94 ? 0.606 20.234 5.484 1 97.94 94 TRP A N 1
ATOM 722 C CA . TRP A 1 94 ? 0.422 20.594 4.086 1 97.94 94 TRP A CA 1
ATOM 723 C C . TRP A 1 94 ? -0.816 19.906 3.506 1 97.94 94 TRP A C 1
ATOM 725 O O . TRP A 1 94 ? -1.562 20.516 2.736 1 97.94 94 TRP A O 1
ATOM 735 N N . GLY A 1 95 ? -1.03 18.594 3.881 1 98.56 95 GLY A N 1
ATOM 736 C CA . GLY A 1 95 ? -2.18 17.859 3.381 1 98.56 95 GLY A CA 1
ATOM 737 C C . GLY A 1 95 ? -2.336 16.5 4.023 1 98.56 95 GLY A C 1
ATOM 738 O O . GLY A 1 95 ? -1.456 16.047 4.758 1 98.56 95 GLY A O 1
ATOM 739 N N . VAL A 1 96 ? -3.547 15.844 3.695 1 98.81 96 VAL A N 1
ATOM 740 C CA . VAL A 1 96 ? -3.877 14.531 4.246 1 98.81 96 VAL A CA 1
ATOM 741 C C . VAL A 1 96 ? -3.678 13.461 3.178 1 98.81 96 VAL A C 1
ATOM 743 O O . VAL A 1 96 ? -4.098 13.633 2.031 1 98.81 96 VAL A O 1
ATOM 746 N N . VAL A 1 97 ? -2.947 12.422 3.598 1 98.81 97 VAL A N 1
ATOM 747 C CA . VAL A 1 97 ? -2.793 11.297 2.68 1 98.81 97 VAL A CA 1
ATOM 748 C C . VAL A 1 97 ? -4.102 10.516 2.596 1 98.81 97 VAL A C 1
ATOM 750 O O . VAL A 1 97 ? -4.598 10.016 3.607 1 98.81 97 VAL A O 1
ATOM 753 N N . VAL A 1 98 ? -4.582 10.336 1.317 1 98.56 98 VAL A N 1
ATOM 754 C CA . VAL A 1 98 ? -5.879 9.688 1.167 1 98.56 98 VAL A CA 1
ATOM 755 C C . VAL A 1 98 ? -5.734 8.422 0.334 1 98.56 98 VAL A C 1
ATOM 757 O O . VAL A 1 98 ? -6.699 7.672 0.152 1 98.56 98 VAL A O 1
ATOM 760 N N . GLY A 1 99 ? -4.574 8.164 -0.136 1 98.25 99 GLY A N 1
ATOM 761 C CA . GLY A 1 99 ? -4.293 6.977 -0.928 1 98.25 99 GLY A CA 1
ATOM 762 C C . GLY A 1 99 ? -2.818 6.629 -0.979 1 98.25 99 GLY A C 1
ATOM 763 O O . GLY A 1 99 ? -1.963 7.508 -0.854 1 98.25 99 GLY A O 1
ATOM 764 N N . VAL A 1 100 ? -2.566 5.414 -1.129 1 98.38 100 VAL A N 1
ATOM 765 C CA . VAL A 1 100 ? -1.215 4.895 -1.309 1 98.38 100 VAL A CA 1
ATOM 766 C C . VAL A 1 100 ? -1.193 3.904 -2.473 1 98.38 100 VAL A C 1
ATOM 768 O O . VAL A 1 100 ? -2.115 3.102 -2.629 1 98.38 100 VAL A O 1
ATOM 771 N N . ALA A 1 101 ? -0.224 3.988 -3.27 1 98.19 101 ALA A N 1
ATOM 772 C CA . ALA A 1 101 ? 0.003 3.057 -4.371 1 98.19 101 ALA A CA 1
ATOM 773 C C . ALA A 1 101 ? 1.438 2.537 -4.363 1 98.19 101 ALA A C 1
ATOM 775 O O . ALA A 1 101 ? 2.377 3.295 -4.113 1 98.19 101 ALA A O 1
ATOM 776 N N . ARG A 1 102 ? 1.555 1.293 -4.617 1 98.25 102 ARG A N 1
ATOM 777 C CA . ARG A 1 102 ? 2.859 0.638 -4.586 1 98.25 102 ARG A CA 1
ATOM 778 C C . ARG A 1 102 ? 3.039 -0.284 -5.785 1 98.25 102 ARG A C 1
ATOM 780 O O . ARG A 1 102 ? 2.145 -1.066 -6.113 1 98.25 102 ARG A O 1
ATOM 787 N N . LYS A 1 103 ? 4.184 -0.166 -6.441 1 97.25 103 LYS A N 1
ATOM 788 C CA . LYS A 1 103 ? 4.562 -1.174 -7.426 1 97.25 103 LYS A CA 1
ATOM 789 C C . LYS A 1 103 ? 5.254 -2.359 -6.762 1 97.25 103 LYS A C 1
ATOM 791 O O . LYS A 1 103 ? 6.078 -2.178 -5.859 1 97.25 103 LYS A O 1
ATOM 7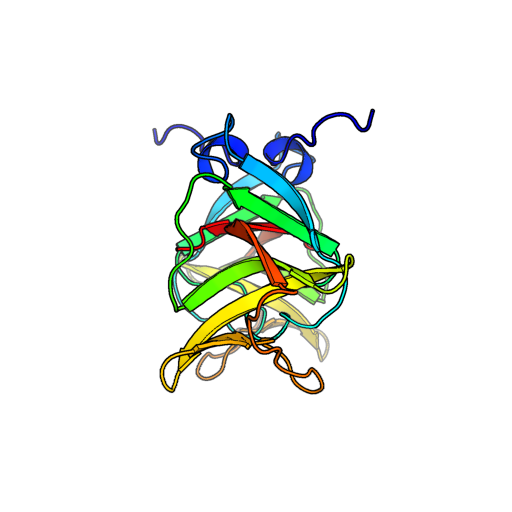96 N N . MET A 1 104 ? 4.816 -3.473 -7.172 1 96.25 104 MET A N 1
ATOM 797 C CA . MET A 1 104 ? 5.426 -4.699 -6.664 1 96.25 104 MET A CA 1
ATOM 798 C C . MET A 1 104 ? 6.402 -5.281 -7.68 1 96.25 104 MET A C 1
ATOM 800 O O . MET A 1 104 ? 6.219 -5.121 -8.891 1 96.25 104 MET A O 1
ATOM 804 N N . PRO A 1 105 ? 7.375 -5.91 -7.238 1 88.81 105 PRO A N 1
ATOM 805 C CA . PRO A 1 105 ? 8.383 -6.445 -8.156 1 88.81 105 PRO A CA 1
ATOM 806 C C . PRO A 1 105 ? 7.844 -7.59 -9.016 1 88.81 105 PRO A C 1
ATOM 808 O O . PRO A 1 105 ? 6.891 -8.266 -8.617 1 88.81 105 PRO A O 1
ATOM 811 N N . MET B 1 1 ? 8.711 21 -16.062 1 41.38 1 MET B N 1
ATOM 812 C CA . MET B 1 1 ? 7.406 20.781 -15.438 1 41.38 1 MET B CA 1
ATOM 813 C C . MET B 1 1 ? 7.055 19.297 -15.43 1 41.38 1 MET B C 1
ATOM 815 O O . MET B 1 1 ? 7.047 18.656 -16.469 1 41.38 1 MET B O 1
ATOM 819 N N . GLU B 1 2 ? 7.34 18.641 -14.406 1 57.31 2 GLU B N 1
ATOM 820 C CA . GLU B 1 2 ? 7.211 17.188 -14.422 1 57.31 2 GLU B CA 1
ATOM 821 C C . GLU B 1 2 ? 5.777 16.766 -14.742 1 57.31 2 GLU B C 1
ATOM 823 O O . GLU B 1 2 ? 4.824 17.391 -14.273 1 57.31 2 GLU B O 1
ATOM 828 N N . GLU B 1 3 ? 5.52 16.297 -15.883 1 66.94 3 GLU B N 1
ATOM 829 C CA . GLU B 1 3 ? 4.207 15.82 -16.297 1 66.94 3 GLU B CA 1
ATOM 830 C C . GLU B 1 3 ? 3.484 15.125 -15.148 1 66.94 3 GLU B C 1
ATOM 832 O O . GLU B 1 3 ? 4.117 14.492 -14.297 1 66.94 3 GLU B O 1
ATOM 837 N N . PRO B 1 4 ? 2.23 15.656 -14.977 1 83.31 4 PRO B N 1
ATOM 838 C CA . PRO B 1 4 ? 1.456 15.008 -13.914 1 83.31 4 PRO B CA 1
ATOM 839 C C . PRO B 1 4 ? 1.438 13.484 -14.047 1 83.31 4 PRO B C 1
ATOM 841 O O . PRO B 1 4 ? 1.443 12.953 -15.156 1 83.31 4 PRO B O 1
ATOM 844 N N . ILE B 1 5 ? 1.663 12.789 -13.008 1 88.94 5 ILE B N 1
ATOM 845 C CA . ILE B 1 5 ? 1.682 11.328 -12.977 1 88.94 5 ILE B CA 1
ATOM 846 C C . ILE B 1 5 ? 0.267 10.789 -13.172 1 88.94 5 ILE B C 1
ATOM 848 O O . ILE B 1 5 ? -0.675 11.25 -12.523 1 88.94 5 ILE B O 1
ATOM 852 N N . ASP B 1 6 ? 0.067 9.961 -14.164 1 91.25 6 ASP B N 1
ATOM 853 C CA . ASP B 1 6 ? -1.132 9.141 -14.281 1 91.25 6 ASP B CA 1
ATOM 854 C C . ASP B 1 6 ? -1.022 7.883 -13.414 1 91.25 6 ASP B C 1
ATOM 856 O O . ASP B 1 6 ? -0.393 6.902 -13.812 1 91.25 6 ASP B O 1
ATOM 860 N N . LEU B 1 7 ? -1.722 7.867 -12.359 1 93.69 7 LEU B N 1
ATOM 861 C CA . LEU B 1 7 ? -1.55 6.844 -11.328 1 93.69 7 LEU B CA 1
ATOM 862 C C . LEU B 1 7 ? -1.991 5.477 -11.844 1 93.69 7 LEU B C 1
ATOM 864 O O . LEU B 1 7 ? -1.354 4.465 -11.555 1 93.69 7 LEU B O 1
ATOM 868 N N . GLY B 1 8 ? -3.102 5.461 -12.531 1 93.31 8 GLY B N 1
ATOM 869 C CA . GLY B 1 8 ? -3.562 4.211 -13.117 1 93.31 8 GLY B CA 1
ATOM 870 C C . GLY B 1 8 ? -2.561 3.596 -14.07 1 93.31 8 GLY B C 1
ATOM 871 O O . GLY B 1 8 ? -2.246 2.408 -13.969 1 93.31 8 GLY B O 1
ATOM 872 N N . ALA B 1 9 ? -2.115 4.445 -14.969 1 93.56 9 ALA B N 1
ATOM 873 C CA . ALA B 1 9 ? -1.136 3.967 -15.945 1 93.56 9 ALA B CA 1
ATOM 874 C C . ALA B 1 9 ? 0.167 3.562 -15.258 1 93.56 9 ALA B C 1
ATOM 876 O O . ALA B 1 9 ? 0.833 2.617 -15.688 1 93.56 9 ALA B O 1
ATOM 877 N N . TRP B 1 10 ? 0.501 4.305 -14.25 1 95.38 10 TRP B N 1
ATOM 878 C CA . TRP B 1 10 ? 1.711 4.016 -13.484 1 95.38 10 TRP B CA 1
ATOM 879 C C . TRP B 1 10 ? 1.631 2.635 -12.844 1 95.38 10 TRP B C 1
ATOM 881 O O . TRP B 1 10 ? 2.604 1.878 -12.859 1 95.38 10 TRP B O 1
ATOM 891 N N . LEU B 1 11 ? 0.485 2.271 -12.422 1 95.25 11 LEU B N 1
ATOM 892 C CA . LEU B 1 11 ? 0.295 1.019 -11.703 1 95.25 11 LEU B CA 1
ATOM 893 C C . LEU B 1 11 ? 0.055 -0.137 -12.664 1 95.25 11 LEU B C 1
ATOM 895 O O . LEU B 1 11 ? 0.468 -1.269 -12.398 1 95.25 11 LEU B O 1
ATOM 899 N N . VAL B 1 12 ? -0.636 0.149 -13.688 1 95.12 12 VAL B N 1
ATOM 900 C CA . VAL B 1 12 ? -1.039 -0.885 -14.633 1 95.12 12 VAL B CA 1
ATOM 901 C C . VAL B 1 12 ? -0.237 -0.744 -15.922 1 95.12 12 VAL B C 1
ATOM 903 O O . VAL B 1 12 ? -0.718 -0.165 -16.906 1 95.12 12 VAL B O 1
ATOM 906 N N . GLU B 1 13 ? 0.823 -1.313 -15.992 1 92.44 13 GLU B N 1
ATOM 907 C CA . GLU B 1 13 ? 1.747 -1.177 -17.109 1 92.44 13 GLU B CA 1
ATOM 908 C C . GLU B 1 13 ? 1.262 -1.963 -18.328 1 92.44 13 GLU B C 1
ATOM 910 O O . GLU B 1 13 ? 1.475 -1.548 -19.469 1 92.44 13 GLU B O 1
ATOM 915 N N . HIS B 1 14 ? 0.67 -3.123 -18.156 1 93.88 14 HIS B N 1
ATOM 916 C CA . HIS B 1 14 ? 0.164 -3.979 -19.219 1 93.88 14 HIS B CA 1
ATOM 917 C C . HIS B 1 14 ? -1.331 -4.234 -19.062 1 93.88 14 HIS B C 1
ATOM 919 O O . HIS B 1 14 ? -1.74 -5.344 -18.703 1 93.88 14 HIS B O 1
ATOM 925 N N . PRO B 1 15 ? -2.119 -3.264 -19.5 1 94.12 15 PRO B N 1
ATOM 926 C CA . PRO B 1 15 ? -3.555 -3.361 -19.234 1 94.12 15 PRO B CA 1
ATOM 927 C C . PRO B 1 15 ? -4.191 -4.602 -19.859 1 94.12 15 PRO B C 1
ATOM 929 O O . PRO B 1 15 ? -5.102 -5.191 -19.266 1 94.12 15 PRO B O 1
ATOM 932 N N . ALA B 1 16 ? -3.691 -5.016 -20.984 1 94.94 16 ALA B N 1
ATOM 933 C CA . ALA B 1 16 ? -4.293 -6.137 -21.703 1 94.94 16 ALA B CA 1
ATOM 934 C C . ALA B 1 16 ? -4.105 -7.441 -20.938 1 94.94 16 ALA B C 1
ATOM 936 O O . ALA B 1 16 ? -4.875 -8.391 -21.109 1 94.94 16 ALA B O 1
ATOM 937 N N . ALA B 1 17 ? -3.178 -7.48 -20.078 1 96.75 17 ALA B N 1
ATOM 938 C CA . ALA B 1 17 ? -2.854 -8.711 -19.359 1 96.75 17 ALA B CA 1
ATOM 939 C C . ALA B 1 17 ? -3.121 -8.57 -17.859 1 96.75 17 ALA B C 1
ATOM 941 O O . ALA B 1 17 ? -2.789 -9.453 -17.078 1 96.75 17 ALA B O 1
ATOM 942 N N . SER B 1 18 ? -3.699 -7.43 -17.438 1 96.12 18 SER B N 1
ATOM 943 C CA . SER B 1 18 ? -3.805 -7.121 -16.016 1 96.12 18 SER B CA 1
ATOM 944 C C . SER B 1 18 ? -5.262 -7.027 -15.578 1 96.12 18 SER B C 1
ATOM 946 O O . SER B 1 18 ? -6.125 -6.613 -16.359 1 96.12 18 SER B O 1
ATOM 948 N N . TYR B 1 19 ? -5.492 -7.379 -14.375 1 96.25 19 TYR B N 1
ATOM 949 C CA . TYR B 1 19 ? -6.801 -7.344 -13.734 1 96.25 19 TYR B CA 1
ATOM 950 C C . TYR B 1 19 ? -6.715 -6.723 -12.344 1 96.25 19 TYR B C 1
ATOM 952 O O . TYR B 1 19 ? -5.707 -6.887 -11.648 1 96.25 19 TYR B O 1
ATOM 960 N N . ILE B 1 20 ? -7.773 -6.059 -11.969 1 97.38 20 ILE B N 1
ATOM 961 C CA . ILE B 1 20 ? -7.848 -5.473 -10.633 1 97.38 20 ILE B CA 1
ATOM 962 C C . ILE B 1 20 ? -8.75 -6.324 -9.75 1 97.38 20 ILE B C 1
ATOM 964 O O . ILE B 1 20 ? -9.844 -6.723 -10.164 1 97.38 20 ILE B O 1
ATOM 968 N N . MET B 1 21 ? -8.25 -6.613 -8.578 1 97.06 21 MET B N 1
ATOM 969 C CA . MET B 1 21 ? -9.023 -7.414 -7.625 1 97.06 21 MET B CA 1
ATOM 970 C C . MET B 1 21 ? -8.992 -6.789 -6.238 1 97.06 21 MET B C 1
ATOM 972 O O . MET B 1 21 ? -8.047 -6.078 -5.891 1 97.06 21 MET B O 1
ATOM 976 N N . ARG B 1 22 ? -10.008 -7.098 -5.484 1 97.44 22 ARG B N 1
ATOM 977 C CA . ARG B 1 22 ? -10.055 -6.629 -4.102 1 97.44 22 ARG B CA 1
ATOM 978 C C . ARG B 1 22 ? -9.57 -7.711 -3.141 1 97.44 22 ARG B C 1
ATOM 980 O O . ARG B 1 22 ? -10.008 -8.859 -3.225 1 97.44 22 ARG B O 1
ATOM 987 N N . VAL B 1 23 ? -8.641 -7.301 -2.303 1 98.31 23 VAL B N 1
ATOM 988 C CA . VAL B 1 23 ? -8.086 -8.227 -1.317 1 98.31 23 VAL B CA 1
ATOM 989 C C . VAL B 1 23 ? -9.141 -8.547 -0.261 1 98.31 23 VAL B C 1
ATOM 991 O O . VAL B 1 23 ? -9.859 -7.652 0.2 1 98.31 23 VAL B O 1
ATOM 994 N N . GLU B 1 24 ? -9.219 -9.75 0.002 1 97.31 24 GLU B N 1
ATOM 995 C CA . GLU B 1 24 ? -10.086 -10.203 1.081 1 97.31 24 GLU B CA 1
ATOM 996 C C . GLU B 1 24 ? -9.297 -10.945 2.152 1 97.31 24 GLU B C 1
ATOM 998 O O . GLU B 1 24 ? -8.609 -11.922 1.855 1 97.31 24 GLU B O 1
ATOM 1003 N N . GLY B 1 25 ? -9.398 -10.438 3.393 1 96.94 25 GLY B N 1
ATOM 1004 C CA . GLY B 1 25 ? -8.742 -11.102 4.508 1 96.94 25 GLY B CA 1
ATOM 1005 C C . GLY B 1 25 ? -7.445 -10.438 4.926 1 96.94 25 GLY B C 1
ATOM 1006 O O . GLY B 1 25 ? -7.125 -9.344 4.449 1 96.94 25 GLY B O 1
ATOM 1007 N N . GLN B 1 26 ? -6.695 -11.141 5.891 1 97.12 26 GLN B N 1
ATOM 1008 C CA . GLN B 1 26 ? -5.562 -10.477 6.527 1 97.12 26 GLN B CA 1
ATOM 1009 C C . GLN B 1 26 ? -4.285 -11.289 6.375 1 97.12 26 GLN B C 1
ATOM 1011 O O . GLN B 1 26 ? -3.295 -11.039 7.062 1 97.12 26 GLN B O 1
ATOM 1016 N N . SER B 1 27 ? -4.348 -12.227 5.477 1 98.38 27 SER B N 1
ATOM 1017 C CA . SER B 1 27 ? -3.246 -13.18 5.418 1 98.38 27 SER B CA 1
ATOM 1018 C C . SER B 1 27 ? -1.968 -12.523 4.914 1 98.38 27 SER B C 1
ATOM 1020 O O . SER B 1 27 ? -0.88 -13.086 5.039 1 98.38 27 SER B O 1
ATOM 1022 N N . MET B 1 28 ? -2.045 -11.359 4.379 1 98 28 MET B N 1
ATOM 1023 C CA . MET B 1 28 ? -0.885 -10.695 3.795 1 98 28 MET B CA 1
ATOM 1024 C C . MET B 1 28 ? -0.592 -9.383 4.516 1 98 28 MET B C 1
ATOM 1026 O O . MET B 1 28 ? 0.221 -8.578 4.051 1 98 28 MET B O 1
ATOM 1030 N N . ALA B 1 29 ? -1.134 -9.156 5.684 1 96.44 29 ALA B N 1
ATOM 1031 C CA . ALA B 1 29 ? -1.054 -7.887 6.402 1 96.44 29 ALA B CA 1
ATOM 1032 C C . ALA B 1 29 ? 0.377 -7.598 6.844 1 96.44 29 ALA B C 1
ATOM 1034 O O . ALA B 1 29 ? 0.772 -6.434 6.965 1 96.44 29 ALA B O 1
ATOM 1035 N N . GLY B 1 30 ? 1.168 -8.633 6.996 1 94.88 30 GLY B N 1
ATOM 1036 C CA . GLY B 1 30 ? 2.539 -8.469 7.453 1 94.88 30 GLY B CA 1
ATOM 1037 C C . GLY B 1 30 ? 3.418 -7.738 6.453 1 94.88 30 GLY B C 1
ATOM 1038 O O . GLY B 1 30 ? 4.48 -7.223 6.816 1 94.88 30 GLY B O 1
ATOM 1039 N N . VAL B 1 31 ? 2.971 -7.707 5.191 1 94.44 31 VAL B N 1
ATOM 1040 C CA . VAL B 1 31 ? 3.744 -7.004 4.172 1 94.44 31 VAL B CA 1
ATOM 1041 C C . VAL B 1 31 ? 2.967 -5.785 3.68 1 94.44 31 VAL B C 1
ATOM 1043 O O . VAL B 1 31 ? 3.25 -5.254 2.605 1 94.44 31 VAL B O 1
ATOM 1046 N N . GLY B 1 32 ? 1.979 -5.465 4.383 1 94.12 32 GLY B N 1
ATOM 1047 C CA . GLY B 1 32 ? 1.278 -4.223 4.109 1 94.12 32 GLY B CA 1
ATOM 1048 C C . GLY B 1 32 ? 0.167 -4.375 3.088 1 94.12 32 GLY B C 1
ATOM 1049 O O . GLY B 1 32 ? -0.261 -3.391 2.479 1 94.12 32 GLY B O 1
ATOM 1050 N N . ILE B 1 33 ? -0.245 -5.492 2.729 1 97.69 33 ILE B N 1
ATOM 1051 C CA . ILE B 1 33 ? -1.425 -5.734 1.904 1 97.69 33 ILE B CA 1
ATOM 1052 C C . ILE B 1 33 ? -2.619 -6.066 2.795 1 97.69 33 ILE B C 1
ATOM 1054 O O . ILE B 1 33 ? -2.662 -7.137 3.41 1 97.69 33 ILE B O 1
ATOM 1058 N N . ASN B 1 34 ? -3.566 -5.148 2.824 1 96.94 34 ASN B N 1
ATOM 1059 C CA . ASN B 1 34 ? -4.637 -5.223 3.812 1 96.94 34 ASN B CA 1
ATOM 1060 C C . ASN B 1 34 ? -5.965 -5.609 3.17 1 96.94 34 ASN B C 1
ATOM 1062 O O . ASN B 1 34 ? -6.129 -5.504 1.953 1 96.94 34 ASN B O 1
ATOM 1066 N N . ASP B 1 35 ? -6.828 -6.078 4.09 1 97.81 35 ASP B N 1
ATOM 1067 C CA . ASP B 1 35 ? -8.195 -6.328 3.652 1 97.81 35 ASP B CA 1
ATOM 1068 C C . ASP B 1 35 ? -8.797 -5.094 2.984 1 97.81 35 ASP B C 1
ATOM 1070 O O . ASP B 1 35 ? -8.664 -3.98 3.496 1 97.81 35 ASP B O 1
ATOM 1074 N N . GLY B 1 36 ? -9.375 -5.277 1.803 1 97.25 36 GLY B N 1
ATOM 1075 C CA . GLY B 1 36 ? -10.047 -4.191 1.102 1 97.25 36 GLY B CA 1
ATOM 1076 C C . GLY B 1 36 ? -9.141 -3.467 0.121 1 97.25 36 GLY B C 1
ATOM 1077 O O . GLY B 1 36 ? -9.625 -2.723 -0.737 1 97.25 36 GLY B O 1
ATOM 1078 N N . ASP B 1 37 ? -7.781 -3.676 0.207 1 97.88 37 ASP B N 1
ATOM 1079 C CA . ASP B 1 37 ? -6.875 -3.111 -0.787 1 97.88 37 ASP B CA 1
ATOM 1080 C C . ASP B 1 37 ? -7.234 -3.584 -2.193 1 97.88 37 ASP B C 1
ATOM 1082 O O . ASP B 1 37 ? -7.855 -4.637 -2.359 1 97.88 37 ASP B O 1
ATOM 1086 N N . LEU B 1 38 ? -6.934 -2.764 -3.182 1 98.25 38 LEU B N 1
ATOM 1087 C CA . LEU B 1 38 ? -6.961 -3.258 -4.555 1 98.25 38 LEU B CA 1
ATOM 1088 C C . LEU B 1 38 ? -5.566 -3.688 -5.004 1 98.25 38 LEU B C 1
ATOM 1090 O O . LEU B 1 38 ? -4.574 -3.049 -4.652 1 98.25 38 LEU B O 1
ATOM 1094 N N . ILE B 1 39 ? -5.531 -4.766 -5.715 1 98.38 39 ILE B N 1
ATOM 1095 C CA . ILE B 1 39 ? -4.277 -5.242 -6.285 1 98.38 39 ILE B CA 1
ATOM 1096 C C . ILE B 1 39 ? -4.395 -5.316 -7.805 1 98.38 39 ILE B C 1
ATOM 1098 O O . ILE B 1 39 ? -5.488 -5.512 -8.336 1 98.38 39 ILE B O 1
ATOM 1102 N N . VAL B 1 40 ? -3.32 -5.059 -8.461 1 98.38 40 VAL B N 1
ATOM 1103 C CA . VAL B 1 40 ? -3.184 -5.281 -9.898 1 98.38 40 VAL B CA 1
ATOM 1104 C C . VAL B 1 40 ? -2.504 -6.625 -10.148 1 98.38 40 VAL B C 1
ATOM 1106 O O . VAL B 1 40 ? -1.371 -6.848 -9.719 1 98.38 40 VAL B O 1
ATOM 1109 N N . VAL B 1 41 ? -3.195 -7.508 -10.836 1 98.38 41 VAL B N 1
ATOM 1110 C CA . VAL B 1 41 ? -2.693 -8.852 -11.102 1 98.38 41 VAL B CA 1
ATOM 1111 C C . VAL B 1 41 ? -2.354 -8.984 -12.586 1 98.38 41 VAL B C 1
ATOM 1113 O O . VAL B 1 41 ? -3.205 -8.758 -13.445 1 98.38 41 VAL B O 1
ATOM 1116 N N . ASN B 1 42 ? -1.126 -9.266 -12.875 1 98.5 42 ASN B N 1
ATOM 1117 C CA . ASN B 1 42 ? -0.66 -9.492 -14.234 1 98.5 42 ASN B CA 1
ATOM 1118 C C . ASN B 1 42 ? -0.569 -10.984 -14.555 1 98.5 42 ASN B C 1
ATOM 1120 O O . ASN B 1 42 ? 0.23 -11.703 -13.953 1 98.5 42 ASN B O 1
ATOM 1124 N N . ARG B 1 43 ? -1.296 -11.461 -15.445 1 97.62 43 ARG B N 1
ATOM 1125 C CA . ARG B 1 43 ? -1.374 -12.883 -15.766 1 97.62 43 ARG B CA 1
ATOM 1126 C C . ARG B 1 43 ? -0.254 -13.289 -16.719 1 97.62 43 ARG B C 1
ATOM 1128 O O . ARG B 1 43 ? 0.012 -14.477 -16.891 1 97.62 43 ARG B O 1
ATOM 1135 N N . ALA B 1 44 ? 0.333 -12.281 -17.344 1 97.62 44 ALA B N 1
ATOM 1136 C CA . ALA B 1 44 ? 1.383 -12.586 -18.312 1 97.62 44 ALA B CA 1
ATOM 1137 C C . ALA B 1 44 ? 2.746 -12.688 -17.641 1 97.62 44 ALA B C 1
ATOM 1139 O O . ALA B 1 44 ? 3.695 -13.219 -18.219 1 97.62 44 ALA B O 1
ATOM 1140 N N . LYS B 1 45 ? 2.879 -12.125 -16.5 1 97.69 45 LYS B N 1
ATOM 1141 C CA . LYS B 1 45 ? 4.148 -12.148 -15.781 1 97.69 45 LYS B CA 1
ATOM 1142 C C . LYS B 1 45 ? 4.414 -13.523 -15.18 1 97.69 45 LYS B C 1
ATOM 1144 O O . LYS B 1 45 ? 3.523 -14.125 -14.57 1 97.69 45 LYS B O 1
ATOM 1149 N N . LYS B 1 46 ? 5.586 -14.078 -15.375 1 97.5 46 LYS B N 1
ATOM 1150 C CA . LYS B 1 46 ? 5.969 -15.383 -14.844 1 97.5 46 LYS B CA 1
ATOM 1151 C C . LYS B 1 46 ? 6.121 -15.336 -13.328 1 97.5 46 LYS B C 1
ATOM 1153 O O . LYS B 1 46 ? 6.871 -14.508 -12.797 1 97.5 46 LYS B O 1
ATOM 1158 N N . PRO B 1 47 ? 5.414 -16.203 -12.672 1 98.25 47 PRO B N 1
ATOM 1159 C CA . PRO B 1 47 ? 5.594 -16.25 -11.219 1 98.25 47 PRO B CA 1
ATOM 1160 C C . PRO B 1 47 ? 6.961 -16.797 -10.812 1 98.25 47 PRO B C 1
ATOM 1162 O O . PRO B 1 47 ? 7.363 -17.859 -11.266 1 98.25 47 PRO B O 1
ATOM 1165 N N . ARG B 1 48 ? 7.652 -16.094 -10.023 1 98.06 48 ARG B N 1
ATOM 1166 C CA . ARG B 1 48 ? 8.938 -16.5 -9.484 1 98.06 48 ARG B CA 1
ATOM 1167 C C . ARG B 1 48 ? 8.922 -16.484 -7.961 1 98.06 48 ARG B C 1
ATOM 1169 O O . ARG B 1 48 ? 8.078 -15.836 -7.352 1 98.06 48 ARG B O 1
ATOM 1176 N N . SER B 1 49 ? 9.945 -17.219 -7.438 1 98.25 49 SER B N 1
ATOM 1177 C CA . SER B 1 49 ? 10.055 -17.234 -5.984 1 98.25 49 SER B CA 1
ATOM 1178 C C . SER B 1 49 ? 10.164 -15.812 -5.43 1 98.25 49 SER B C 1
ATOM 1180 O O . SER B 1 49 ? 10.898 -14.984 -5.969 1 98.25 49 SER B O 1
ATOM 1182 N N . GLY B 1 50 ? 9.43 -15.516 -4.391 1 98.12 50 GLY B N 1
ATOM 1183 C CA . GLY B 1 50 ? 9.414 -14.195 -3.785 1 98.12 50 GLY B CA 1
ATOM 1184 C C . GLY B 1 50 ? 8.227 -13.352 -4.223 1 98.12 50 GLY B C 1
ATOM 1185 O O . GLY B 1 50 ? 7.867 -12.383 -3.555 1 98.12 50 GLY B O 1
ATOM 1186 N N . ALA B 1 51 ? 7.562 -13.727 -5.312 1 98.62 51 ALA B N 1
ATOM 1187 C CA . ALA B 1 51 ? 6.449 -12.953 -5.852 1 98.62 51 ALA B CA 1
ATOM 1188 C C . ALA B 1 51 ? 5.18 -13.18 -5.035 1 98.62 51 ALA B C 1
ATOM 1190 O O . ALA B 1 51 ? 4.961 -14.266 -4.508 1 98.62 51 ALA B O 1
ATOM 1191 N N . VAL B 1 52 ? 4.453 -12.125 -4.902 1 98.81 52 VAL B N 1
ATOM 1192 C CA . VAL B 1 52 ? 3.088 -12.281 -4.418 1 98.81 52 VAL B CA 1
ATOM 1193 C C . VAL B 1 52 ? 2.172 -12.688 -5.566 1 98.81 52 VAL B C 1
ATOM 1195 O O . VAL B 1 52 ? 2.225 -12.102 -6.652 1 98.81 52 VAL B O 1
ATOM 1198 N N . VAL B 1 53 ? 1.312 -13.742 -5.305 1 98.88 53 VAL B N 1
ATOM 1199 C CA . VAL B 1 53 ? 0.521 -14.289 -6.402 1 98.88 53 VAL B CA 1
ATOM 1200 C C . VAL B 1 53 ? -0.925 -14.484 -5.953 1 98.88 53 VAL B C 1
ATOM 1202 O O . VAL B 1 53 ? -1.194 -14.633 -4.758 1 98.88 53 VAL B O 1
ATOM 1205 N N . VAL B 1 54 ? -1.768 -14.375 -6.887 1 98.75 54 VAL B N 1
ATOM 1206 C CA . VAL B 1 54 ? -3.107 -14.938 -6.746 1 98.75 54 VAL B CA 1
ATOM 1207 C C . VAL B 1 54 ? -3.115 -16.391 -7.238 1 98.75 54 VAL B C 1
ATOM 1209 O O . VAL B 1 54 ? -2.641 -16.672 -8.344 1 98.75 54 VAL B O 1
ATOM 1212 N N . ALA B 1 55 ? -3.662 -17.266 -6.426 1 98.75 55 ALA B N 1
ATOM 1213 C CA . ALA B 1 55 ? -3.711 -18.688 -6.781 1 98.75 55 ALA B CA 1
ATOM 1214 C C . ALA B 1 55 ? -5.094 -19.266 -6.516 1 98.75 55 ALA B C 1
ATOM 1216 O O . ALA B 1 55 ? -5.836 -18.766 -5.664 1 98.75 55 ALA B O 1
ATOM 1217 N N . LEU B 1 56 ? -5.453 -20.219 -7.281 1 98.12 56 LEU B N 1
ATOM 1218 C CA . LEU B 1 56 ? -6.633 -21.047 -7.031 1 98.12 56 LEU B CA 1
ATOM 1219 C C . LEU B 1 56 ? -6.25 -22.328 -6.309 1 98.12 56 LEU B C 1
ATOM 1221 O O . LEU B 1 56 ? -5.438 -23.109 -6.809 1 98.12 56 LEU B O 1
ATOM 1225 N N . VAL B 1 57 ? -6.801 -22.484 -5.09 1 97.5 57 VAL B N 1
ATOM 1226 C CA . VAL B 1 57 ? -6.535 -23.656 -4.27 1 97.5 57 VAL B CA 1
ATOM 1227 C C . VAL B 1 57 ? -7.844 -24.406 -3.98 1 97.5 57 VAL B C 1
ATOM 1229 O O . VAL B 1 57 ? -8.695 -23.891 -3.244 1 97.5 57 VAL B O 1
ATOM 1232 N N . HIS B 1 58 ? -7.945 -25.578 -4.555 1 93.94 58 HIS B N 1
ATOM 1233 C CA . HIS B 1 58 ? -9.18 -26.344 -4.426 1 93.94 58 HIS B CA 1
ATOM 1234 C C . HIS B 1 58 ? -10.391 -25.5 -4.816 1 93.94 58 HIS B C 1
ATOM 1236 O O . HIS B 1 58 ? -11.398 -25.484 -4.102 1 93.94 58 HIS B O 1
ATOM 1242 N N . GLY B 1 59 ? -10.18 -24.625 -5.746 1 91.25 59 GLY B N 1
ATOM 1243 C CA . GLY B 1 59 ? -11.281 -23.844 -6.301 1 91.25 59 GLY B CA 1
ATOM 1244 C C . GLY B 1 59 ? -11.438 -22.484 -5.637 1 91.25 59 GLY B C 1
ATOM 1245 O O . GLY B 1 59 ? -12.219 -21.656 -6.098 1 91.25 59 GLY B O 1
ATOM 1246 N N . ASP B 1 60 ? -10.727 -22.328 -4.547 1 95.25 60 ASP B N 1
ATOM 1247 C CA . ASP B 1 60 ? -10.82 -21.062 -3.844 1 95.25 60 ASP B CA 1
ATOM 1248 C C . ASP B 1 60 ? -9.633 -20.156 -4.172 1 95.25 60 ASP B C 1
ATOM 1250 O O . ASP B 1 60 ? -8.5 -20.625 -4.277 1 95.25 60 ASP B O 1
ATOM 1254 N N . ARG B 1 61 ? -9.883 -18.906 -4.309 1 97.19 61 ARG B N 1
ATOM 1255 C CA . ARG B 1 61 ? -8.828 -17.953 -4.625 1 97.19 61 ARG B CA 1
ATOM 1256 C C . ARG B 1 61 ? -8.094 -17.516 -3.361 1 97.19 61 ARG B C 1
ATOM 1258 O O . ARG B 1 61 ? -8.703 -17.312 -2.316 1 97.19 61 ARG B O 1
ATOM 1265 N N . THR B 1 62 ? -6.77 -17.438 -3.432 1 98.12 62 THR B N 1
ATOM 1266 C CA . THR B 1 62 ? -5.977 -16.969 -2.301 1 98.12 62 THR B CA 1
ATOM 1267 C C . THR B 1 62 ? -4.848 -16.047 -2.775 1 98.12 62 THR B C 1
ATOM 1269 O O . THR B 1 62 ? -4.445 -16.109 -3.939 1 98.12 62 THR B O 1
ATOM 1272 N N . LEU B 1 63 ? -4.449 -15.203 -1.938 1 98.81 63 LEU B N 1
ATOM 1273 C CA . LEU B 1 63 ? -3.312 -14.312 -2.117 1 98.81 63 LEU B CA 1
ATOM 1274 C C . LEU B 1 63 ? -2.166 -14.695 -1.187 1 98.81 63 LEU B C 1
ATOM 1276 O O . LEU B 1 63 ? -2.34 -14.734 0.034 1 98.81 63 LEU B O 1
ATOM 1280 N N . LYS B 1 64 ? -1 -15.039 -1.719 1 98.81 64 LYS B N 1
ATOM 1281 C CA . LYS B 1 64 ? 0.133 -15.508 -0.926 1 98.81 64 LYS B CA 1
ATOM 1282 C C . LYS B 1 64 ? 1.457 -15.141 -1.592 1 98.81 64 LYS B C 1
ATOM 1284 O O . LYS B 1 64 ? 1.486 -14.781 -2.771 1 98.81 64 LYS B O 1
ATOM 1289 N N . ARG B 1 65 ? 2.465 -15.219 -0.851 1 98.81 65 ARG B N 1
ATOM 1290 C CA . ARG B 1 65 ? 3.816 -15.164 -1.4 1 98.81 65 ARG B CA 1
ATOM 1291 C C . ARG B 1 65 ? 4.254 -16.531 -1.917 1 98.81 65 ARG B C 1
ATOM 1293 O O . ARG B 1 65 ? 4.117 -17.531 -1.219 1 98.81 65 ARG B O 1
ATOM 1300 N N . LEU B 1 66 ? 4.762 -16.547 -3.152 1 98.88 66 LEU B N 1
ATOM 1301 C CA . LEU B 1 66 ? 5.344 -17.766 -3.709 1 98.88 66 LEU B CA 1
ATOM 1302 C C . LEU B 1 66 ? 6.777 -17.953 -3.23 1 98.88 66 LEU B C 1
ATOM 1304 O O . LEU B 1 66 ? 7.586 -17.031 -3.305 1 98.88 66 LEU B O 1
ATOM 1308 N N . ARG B 1 67 ? 7.043 -19.078 -2.674 1 98.75 67 ARG B N 1
ATOM 1309 C CA . ARG B 1 67 ? 8.398 -19.406 -2.242 1 98.75 67 ARG B CA 1
ATOM 1310 C C . ARG B 1 67 ? 8.836 -20.766 -2.797 1 98.75 67 ARG B C 1
ATOM 1312 O O . ARG B 1 67 ? 8.047 -21.703 -2.854 1 98.75 67 ARG B O 1
ATOM 1319 N N . TYR B 1 68 ? 10.039 -20.797 -3.189 1 98.56 68 TYR B N 1
ATOM 1320 C CA . TYR B 1 68 ? 10.648 -22.047 -3.602 1 98.56 68 TYR B CA 1
ATOM 1321 C C . TYR B 1 68 ? 11.633 -22.547 -2.551 1 98.56 68 TYR B C 1
ATOM 1323 O O . TYR B 1 68 ? 12.711 -21.969 -2.377 1 98.56 68 TYR B O 1
ATOM 1331 N N . VAL B 1 69 ? 11.266 -23.578 -1.869 1 97 69 VAL B N 1
ATOM 1332 C CA . VAL B 1 69 ? 12.055 -24.156 -0.781 1 97 69 VAL B CA 1
ATOM 1333 C C . VAL B 1 69 ? 12.039 -25.672 -0.875 1 97 69 VAL B C 1
ATOM 1335 O O . VAL B 1 69 ? 10.984 -26.281 -1.049 1 97 69 VAL B O 1
ATOM 1338 N N . GLY B 1 70 ? 13.211 -26.266 -0.761 1 96.56 70 GLY B N 1
ATOM 1339 C CA . GLY B 1 70 ? 13.297 -27.719 -0.758 1 96.56 70 GLY B CA 1
ATOM 1340 C C . GLY B 1 70 ? 12.844 -28.344 -2.062 1 96.56 70 GLY B C 1
ATOM 1341 O O . GLY B 1 70 ? 12.172 -29.375 -2.061 1 96.56 70 GLY B O 1
ATOM 1342 N N . GLY B 1 71 ? 12.953 -27.719 -3.037 1 96.94 71 GLY B N 1
ATOM 1343 C CA . GLY B 1 71 ? 12.633 -28.266 -4.348 1 96.94 71 GLY B CA 1
ATOM 1344 C C . GLY B 1 71 ? 11.156 -28.172 -4.684 1 96.94 71 GLY B C 1
ATOM 1345 O O . GLY B 1 71 ? 10.688 -28.828 -5.621 1 96.94 71 GLY B O 1
ATOM 1346 N N . ARG B 1 72 ? 10.492 -27.391 -3.852 1 97.81 72 ARG B N 1
ATOM 1347 C CA . ARG B 1 72 ? 9.055 -27.25 -4.07 1 97.81 72 ARG B CA 1
ATOM 1348 C C . ARG B 1 72 ? 8.617 -25.797 -3.916 1 97.81 72 ARG B C 1
ATOM 1350 O O . ARG B 1 72 ? 9.281 -25.016 -3.227 1 97.81 72 ARG B O 1
ATOM 1357 N N . HIS B 1 73 ? 7.496 -25.547 -4.621 1 98.5 73 HIS B N 1
ATOM 1358 C CA . HIS B 1 73 ? 6.871 -24.234 -4.434 1 98.5 73 HIS B CA 1
ATOM 1359 C C . HIS B 1 73 ? 5.848 -24.281 -3.301 1 98.5 73 HIS B C 1
ATOM 1361 O O . HIS B 1 73 ? 5.109 -25.25 -3.158 1 98.5 73 HIS B O 1
ATOM 1367 N N . TRP B 1 74 ? 5.879 -23.219 -2.578 1 98.88 74 TRP B N 1
ATOM 1368 C CA . TRP B 1 74 ? 4.934 -23.016 -1.485 1 98.88 74 TRP B CA 1
ATOM 1369 C C . TRP B 1 74 ? 4.23 -21.672 -1.615 1 98.88 74 TRP B C 1
ATOM 1371 O O . TRP B 1 74 ? 4.82 -20.688 -2.088 1 98.88 74 TRP B O 1
ATOM 1381 N N . LEU B 1 75 ? 2.975 -21.609 -1.281 1 98.81 75 LEU B N 1
ATOM 1382 C CA . LEU B 1 75 ? 2.25 -20.375 -1.043 1 98.81 75 LEU B CA 1
ATOM 1383 C C . LEU B 1 75 ? 2.305 -19.984 0.431 1 98.81 75 LEU B C 1
ATOM 1385 O O . LEU B 1 75 ? 1.697 -20.656 1.274 1 98.81 75 LEU B O 1
ATOM 1389 N N . VAL B 1 76 ? 2.965 -18.938 0.714 1 98.75 76 VAL B N 1
ATOM 1390 C CA . VAL B 1 76 ? 3.275 -18.594 2.098 1 98.75 76 VAL B CA 1
ATOM 1391 C C . VAL B 1 76 ? 2.541 -17.312 2.49 1 98.75 76 VAL B C 1
ATOM 1393 O O . VAL B 1 76 ? 2.707 -16.266 1.851 1 98.75 76 VAL B O 1
ATOM 1396 N N . PRO B 1 77 ? 1.664 -17.359 3.523 1 98.69 77 PRO B N 1
ATOM 1397 C CA . PRO B 1 77 ? 1.078 -16.125 4.047 1 98.69 77 PRO B CA 1
ATOM 1398 C C . PRO B 1 77 ? 2.115 -15.195 4.68 1 98.69 77 PRO B C 1
ATOM 1400 O O . PRO B 1 77 ? 3.189 -15.656 5.078 1 98.69 77 PRO B O 1
ATOM 1403 N N . GLU B 1 78 ? 1.839 -13.898 4.625 1 97.44 78 GLU B N 1
ATOM 1404 C CA . GLU B 1 78 ? 2.721 -12.922 5.262 1 97.44 78 GLU B CA 1
ATOM 1405 C C . GLU B 1 78 ? 2.074 -12.32 6.508 1 97.44 78 GLU B C 1
ATOM 1407 O O . GLU B 1 78 ? 2.064 -11.102 6.684 1 97.44 78 GLU B O 1
ATOM 1412 N N . ALA B 1 79 ? 1.41 -13.117 7.309 1 97.44 79 ALA B N 1
ATOM 1413 C CA . ALA B 1 79 ? 0.833 -12.797 8.609 1 97.44 79 ALA B CA 1
ATOM 1414 C C . ALA B 1 79 ? 0.796 -14.031 9.508 1 97.44 79 ALA B C 1
ATOM 1416 O O . ALA B 1 79 ? 0.799 -15.164 9.023 1 97.44 79 ALA B O 1
ATOM 1417 N N . ASP B 1 80 ? 0.698 -13.781 10.742 1 96.06 80 ASP B N 1
ATOM 1418 C CA . ASP B 1 80 ? 0.64 -14.891 11.695 1 96.06 80 ASP B CA 1
ATOM 1419 C C . ASP B 1 80 ? -0.74 -15.539 11.695 1 96.06 80 ASP B C 1
ATOM 1421 O O . ASP B 1 80 ? -1.743 -14.891 11.406 1 96.06 80 ASP B O 1
ATOM 1425 N N . GLY B 1 81 ? -0.708 -1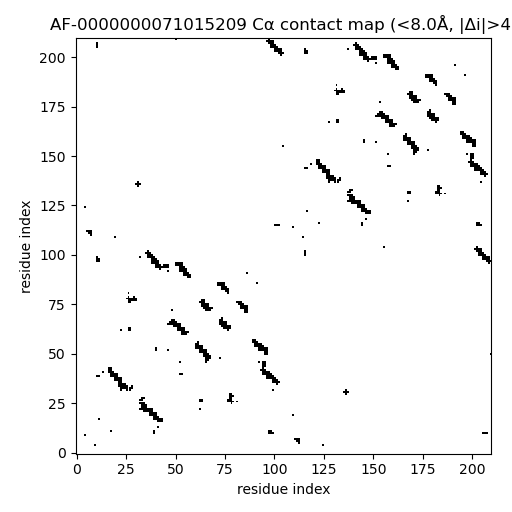6.797 11.984 1 96.75 81 GLY B N 1
ATOM 1426 C CA . GLY B 1 81 ? -1.979 -17.469 12.164 1 96.75 81 GLY B CA 1
ATOM 1427 C C . GLY B 1 81 ? -2.523 -18.078 10.883 1 96.75 81 GLY B C 1
ATOM 1428 O O . GLY B 1 81 ? -3.676 -18.516 10.836 1 96.75 81 GLY B O 1
ATOM 1429 N N . PHE B 1 82 ? -1.774 -18.031 9.875 1 97.5 82 PHE B N 1
ATOM 1430 C CA . PHE B 1 82 ? -2.174 -18.609 8.594 1 97.5 82 PHE B CA 1
ATOM 1431 C C . PHE B 1 82 ? -1.225 -19.719 8.18 1 97.5 82 PHE B C 1
ATOM 1433 O O . PHE B 1 82 ? -0.021 -19.641 8.438 1 97.5 82 PHE B O 1
ATOM 1440 N N . ASP B 1 83 ? -1.729 -20.672 7.496 1 96.5 83 ASP B N 1
ATOM 1441 C CA . ASP B 1 83 ? -0.918 -21.812 7.086 1 96.5 83 ASP B CA 1
ATOM 1442 C C . ASP B 1 83 ? -0.347 -21.609 5.688 1 96.5 83 ASP B C 1
ATOM 1444 O O . ASP B 1 83 ? -0.98 -20.969 4.84 1 96.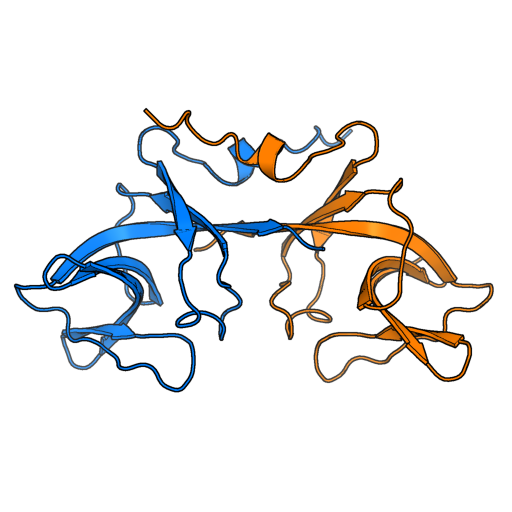5 83 ASP B O 1
ATOM 1448 N N . GLN B 1 84 ? 0.821 -22.141 5.559 1 98.12 84 GLN B N 1
ATOM 1449 C CA . GLN B 1 84 ? 1.342 -22.219 4.199 1 98.12 84 GLN B CA 1
ATOM 1450 C C . GLN B 1 84 ? 0.732 -23.391 3.441 1 98.12 84 GLN B C 1
ATOM 1452 O O . GLN B 1 84 ? 0.213 -24.328 4.055 1 98.12 84 GLN B O 1
ATOM 1457 N N . ILE B 1 85 ? 0.787 -23.312 2.129 1 98.31 85 ILE B N 1
ATOM 1458 C CA . ILE B 1 85 ? 0.161 -24.312 1.274 1 98.31 85 ILE B CA 1
ATOM 1459 C C . ILE B 1 85 ? 1.18 -24.844 0.267 1 98.31 85 ILE B C 1
ATOM 1461 O O . ILE B 1 85 ? 1.827 -24.062 -0.436 1 98.31 85 ILE B O 1
ATOM 1465 N N . LEU B 1 86 ? 1.365 -26.125 0.187 1 98.38 86 LEU B N 1
ATOM 1466 C CA . LEU B 1 86 ? 2.205 -26.719 -0.841 1 98.38 86 LEU B CA 1
ATOM 1467 C C . LEU B 1 86 ? 1.563 -26.594 -2.217 1 98.38 86 LEU B C 1
ATOM 1469 O O . LEU B 1 86 ? 0.366 -26.828 -2.377 1 98.38 86 LEU B O 1
ATOM 1473 N N . VAL B 1 87 ? 2.365 -26.109 -3.172 1 98.38 87 VAL B N 1
ATOM 1474 C CA . VAL B 1 87 ? 1.865 -26.047 -4.543 1 98.38 87 VAL B CA 1
ATOM 1475 C C . VAL B 1 87 ? 1.933 -27.422 -5.191 1 98.38 87 VAL B C 1
ATOM 1477 O O . VAL B 1 87 ? 3.014 -27.891 -5.547 1 98.38 87 VAL B O 1
ATOM 1480 N N . ASP B 1 88 ? 0.815 -28.047 -5.293 1 97.25 88 ASP B N 1
ATOM 1481 C CA . ASP B 1 88 ? 0.722 -29.344 -5.938 1 97.25 88 ASP B CA 1
ATOM 1482 C C . ASP B 1 88 ? -0.256 -29.312 -7.109 1 97.25 88 ASP B C 1
ATOM 1484 O O . ASP B 1 88 ? -0.469 -28.266 -7.715 1 97.25 88 ASP B O 1
ATOM 1488 N N . GLU B 1 89 ? -0.787 -30.422 -7.496 1 96.31 89 GLU B N 1
ATOM 1489 C CA . GLU B 1 89 ? -1.632 -30.516 -8.688 1 96.31 89 GLU B CA 1
ATOM 1490 C C . GLU B 1 89 ? -2.977 -29.828 -8.461 1 96.31 89 GLU B C 1
ATOM 1492 O O . GLU B 1 89 ? -3.723 -29.594 -9.414 1 96.31 89 GLU B O 1
ATOM 1497 N N . HIS B 1 90 ? -3.26 -29.516 -7.238 1 96.38 90 HIS B N 1
ATOM 1498 C CA . HIS B 1 90 ? -4.543 -28.906 -6.918 1 96.38 90 HIS B CA 1
ATOM 1499 C C . HIS B 1 90 ? -4.418 -27.391 -6.797 1 96.38 90 HIS B C 1
ATOM 1501 O O . HIS B 1 90 ? -5.383 -26.703 -6.453 1 96.38 90 HIS B O 1
ATOM 1507 N N . VAL B 1 91 ? -3.27 -26.906 -7.039 1 98.12 91 VAL B N 1
ATOM 1508 C CA . VAL B 1 91 ? -3 -25.484 -6.941 1 98.12 91 VAL B CA 1
ATOM 1509 C C . VAL B 1 91 ? -2.666 -24.922 -8.32 1 98.12 91 VAL B C 1
ATOM 1511 O O . VAL B 1 91 ? -1.869 -25.5 -9.062 1 98.12 91 VAL B O 1
ATOM 1514 N N . GLU B 1 92 ? -3.312 -23.828 -8.719 1 97.75 92 GLU B N 1
ATOM 1515 C CA . GLU B 1 92 ? -3.01 -23.109 -9.945 1 97.75 92 GLU B CA 1
ATOM 1516 C C . GLU B 1 92 ? -2.625 -21.656 -9.641 1 97.75 92 GLU B C 1
ATOM 1518 O O . GLU B 1 92 ? -3.373 -20.938 -8.984 1 97.75 92 GLU B O 1
ATOM 1523 N N . ILE B 1 93 ? -1.475 -21.266 -10.062 1 98.31 93 ILE B N 1
ATOM 1524 C CA . ILE B 1 93 ? -1.099 -19.859 -9.977 1 98.31 93 ILE B CA 1
ATOM 1525 C C . ILE B 1 93 ? -1.793 -19.062 -11.078 1 98.31 93 ILE B C 1
ATOM 1527 O O . ILE B 1 93 ? -1.531 -19.281 -12.266 1 98.31 93 ILE B O 1
ATOM 1531 N N . TRP B 1 94 ? -2.645 -18.188 -10.688 1 98.06 94 TRP B N 1
ATOM 1532 C CA . TRP B 1 94 ? -3.504 -17.484 -11.625 1 98.06 94 TRP B CA 1
ATOM 1533 C C . TRP B 1 94 ? -2.787 -16.266 -12.211 1 98.06 94 TRP B C 1
ATOM 1535 O O . TRP B 1 94 ? -2.914 -15.969 -13.398 1 98.06 94 TRP B O 1
ATOM 1545 N N . GLY B 1 95 ? -2.016 -15.523 -11.328 1 98.56 95 GLY B N 1
ATOM 1546 C CA . GLY B 1 95 ? -1.289 -14.352 -11.781 1 98.56 95 GLY B CA 1
ATOM 1547 C C . GLY B 1 95 ? -0.378 -13.766 -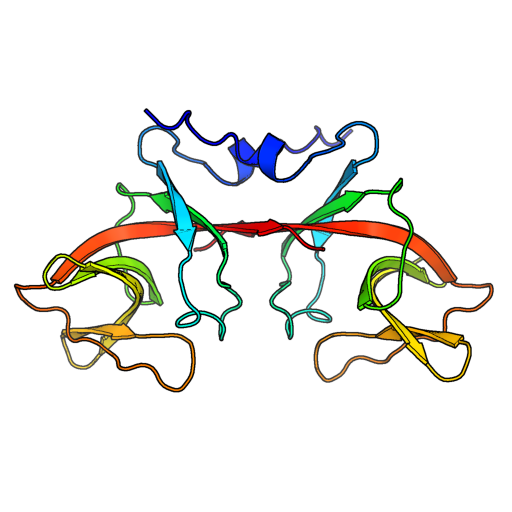10.727 1 98.56 95 GLY B C 1
ATOM 1548 O O . GLY B 1 95 ? -0.423 -14.18 -9.562 1 98.56 95 GLY B O 1
ATOM 1549 N N . VAL B 1 96 ? 0.477 -12.75 -11.188 1 98.81 96 VAL B N 1
ATOM 1550 C CA . VAL B 1 96 ? 1.438 -12.094 -10.312 1 98.81 96 VAL B CA 1
ATOM 1551 C C . VAL B 1 96 ? 0.932 -10.703 -9.938 1 98.81 96 VAL B C 1
ATOM 1553 O O . VAL B 1 96 ? 0.461 -9.953 -10.797 1 98.81 96 VAL B O 1
ATOM 1556 N N . VAL B 1 97 ? 0.964 -10.461 -8.625 1 98.81 97 VAL B N 1
ATOM 1557 C CA . VAL B 1 97 ? 0.6 -9.125 -8.18 1 98.81 97 VAL B CA 1
ATOM 1558 C C . VAL B 1 97 ? 1.718 -8.141 -8.523 1 98.81 97 VAL B C 1
ATOM 1560 O O . VAL B 1 97 ? 2.857 -8.305 -8.086 1 98.81 97 VAL B O 1
ATOM 1563 N N . VAL B 1 98 ? 1.315 -7.035 -9.258 1 98.56 98 VAL B N 1
ATOM 1564 C CA . VAL B 1 98 ? 2.348 -6.109 -9.711 1 98.56 98 VAL B CA 1
ATOM 1565 C C . VAL B 1 98 ? 2.086 -4.719 -9.141 1 98.56 98 VAL B C 1
ATOM 1567 O O . VAL B 1 98 ? 2.887 -3.801 -9.336 1 98.56 98 VAL B O 1
ATOM 1570 N N . GLY B 1 99 ? 1.021 -4.578 -8.438 1 98.25 99 GLY B N 1
ATOM 1571 C CA . GLY B 1 99 ? 0.668 -3.311 -7.824 1 98.25 99 GLY B CA 1
ATOM 1572 C C . GLY B 1 99 ? -0.333 -3.455 -6.695 1 98.25 99 GLY B C 1
ATOM 1573 O O . GLY B 1 99 ? -1.13 -4.395 -6.68 1 9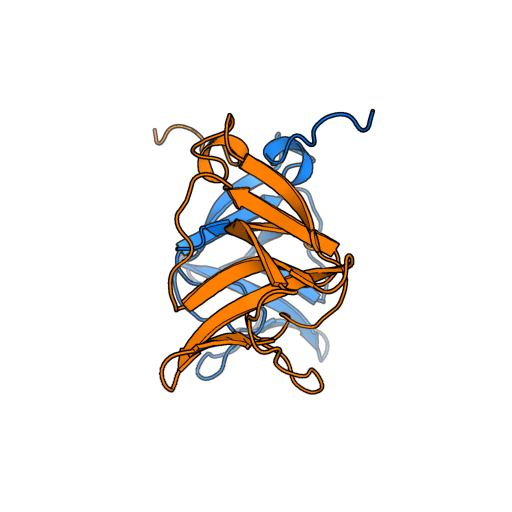8.25 99 GLY B O 1
ATOM 1574 N N . VAL B 1 100 ? -0.259 -2.586 -5.801 1 98.38 100 VAL B N 1
ATOM 1575 C CA . VAL B 1 100 ? -1.199 -2.49 -4.691 1 98.38 100 VAL B CA 1
ATOM 1576 C C . VAL B 1 100 ? -1.659 -1.045 -4.523 1 98.38 100 VAL B C 1
ATOM 1578 O O . VAL B 1 100 ? -0.859 -0.114 -4.645 1 98.38 100 VAL B O 1
ATOM 1581 N N . ALA B 1 101 ? -2.889 -0.86 -4.32 1 98.19 101 ALA B N 1
ATOM 1582 C CA . ALA B 1 101 ? -3.477 0.446 -4.035 1 98.19 101 ALA B CA 1
ATOM 1583 C C . ALA B 1 101 ? -4.359 0.39 -2.791 1 98.19 101 ALA B C 1
ATOM 1585 O O . ALA B 1 101 ? -5.102 -0.576 -2.59 1 98.19 101 ALA B O 1
ATOM 1586 N N . ARG B 1 102 ? -4.25 1.39 -2.008 1 98.25 102 ARG B N 1
ATOM 1587 C CA . ARG B 1 102 ? -4.98 1.451 -0.747 1 98.25 102 ARG B CA 1
ATOM 1588 C C . ARG B 1 102 ? -5.602 2.83 -0.54 1 98.25 102 ARG B C 1
ATOM 1590 O O . ARG B 1 102 ? -4.938 3.85 -0.737 1 98.25 102 ARG B O 1
ATOM 1597 N N . LYS B 1 103 ? -6.867 2.842 -0.174 1 97.19 103 LYS B N 1
ATOM 1598 C CA . LYS B 1 103 ? -7.473 4.082 0.301 1 97.19 103 LYS B CA 1
ATOM 1599 C C . LYS B 1 103 ? -7.219 4.281 1.792 1 97.19 103 LYS B C 1
ATOM 1601 O O . LYS B 1 103 ? -7.305 3.334 2.574 1 97.19 103 LYS B O 1
ATOM 1606 N N . MET B 1 104 ? -6.824 5.457 2.068 1 96.25 104 MET B N 1
ATOM 1607 C CA . MET B 1 104 ? -6.586 5.812 3.465 1 96.25 104 MET B CA 1
ATOM 1608 C C . MET B 1 104 ? -7.77 6.594 4.035 1 96.25 104 MET B C 1
ATOM 1610 O O . MET B 1 104 ? -8.453 7.312 3.305 1 96.25 104 MET B O 1
ATOM 1614 N N . PRO B 1 105 ? -8 6.477 5.242 1 88.69 105 PRO B N 1
ATOM 1615 C CA . PRO B 1 105 ? -9.156 7.156 5.836 1 88.69 105 PRO B CA 1
ATOM 1616 C C . PRO B 1 105 ? -8.992 8.672 5.871 1 88.69 105 PRO B C 1
ATOM 1618 O O . PRO B 1 105 ? -7.863 9.18 5.867 1 88.69 105 PRO B O 1
#

Solvent-accessible surface area (backbone atoms only — not comparable to full-atom values): 11489 Å² total; per-residue (Å²): 127,80,72,80,82,55,58,35,58,67,51,45,78,49,60,94,45,42,45,80,46,68,40,79,54,57,45,34,42,68,74,46,45,42,57,68,22,37,33,33,28,26,52,76,52,81,82,46,70,71,29,40,28,38,30,33,49,83,84,39,78,46,68,27,32,31,37,69,56,93,91,37,48,30,37,35,45,40,32,86,95,53,74,67,41,77,59,49,95,60,43,44,81,63,26,23,37,36,17,39,38,36,79,43,116,128,81,72,82,81,55,60,36,58,69,51,45,78,52,63,93,45,41,45,79,45,69,40,79,54,58,45,32,41,69,74,46,45,42,56,68,22,37,34,32,31,26,53,76,52,80,82,47,72,73,30,42,29,37,28,34,49,82,83,40,80,45,67,28,30,30,38,70,56,93,92,37,46,30,38,33,46,40,31,87,93,53,73,64,41,76,59,48,96,61,43,43,80,62,26,23,37,36,18,40,36,37,79,42,116

Organism: NCBI:txid2759526

Nearest PDB structures (foldseek):
  6a2r-assembly1_A  TM=8.946E-01  e=1.315E-08  Mycobacterium tuberculosis H37Rv
  6a2s-assembly1_C  TM=9.252E-01  e=7.061E-08  Mycobacterium tuberculosis H37Rv
  3k2z-assembly1_B  TM=9.066E-01  e=1.105E-07  Thermotoga maritima
  3k2z-assembly1_A  TM=9.012E-01  e=1.636E-07  Thermotoga maritima
  6a2t-assembly1_A  TM=8.047E-01  e=2.421E-07  Mycobacterium tuberculosis H37Rv

Sequence (210 aa):
MEEPIDLGAWLVEHPAASYIMRVEGQSMAGVGINDGDLIVVNRAKKPRSGAVVVALVHGDRTLKRLRYVGGRHWLVPEADGFDQILVDEHVEIWGVVVGVARKMPMEEPIDLGAWLVEHPAASYIMRVEGQSMAGVGINDGDLIVVNRAKKPRSGAVVVALVHGDRTLKRLRYVGGRHWLVPEADGFDQILVDEHVEIWGVVVGVARKMP

InterPro domains:
  IPR006197 Peptidase S24, LexA-like [PR00726] (19-29)
  IPR006197 Peptidase S24, LexA-like [PR00726] (30-41)
  IPR006197 Peptidase S24, LexA-like [PR00726] (58-70)
  IPR015927 Peptidase S24/S26A/S26B/S26C [PF00717] (5-98)
  IPR036286 LexA/Signal peptidase-like superfamily [SSF51306] (2-102)
  IPR039418 LexA-like [cd06529] (19-98)
  IPR050077 LexA repressor [PTHR33516] (3-104)

Radius of gyration: 18.87 Å; Cα contacts (8 Å, |Δi|>4): 482; chains: 2; bounding box: 35×58×48 Å